Protein AF-A0A291B808-F1 (afdb_monomer_lite)

Foldseek 3Di:
DDDDDDPPQDPVNVVVVVVVVVPPDDDDDDDDDDDDDDDPDDDDPPPPVCPVDDPDPPPDDPVVVVLLVVDDPVLSVQLVVLVVCCCVVPHQPQCCVVQNNHHDNLSSVLSSPDDPQLSVQLVLQCVVCVVVVHDPPDDPVVSVVSSQFGHLVNLVVLCCCVPPVVHHDDPLSVCCVPPVVVVLVPADPVCNSPSSSVSSRVSSCCCVVVVVVVVVVVVVVVVVVVVVPPPQDPVSVVCVVCVVVVHQDDDPVSVVVVVVVVVVVVVVVPD

Organism: NCBI:txid1927128

Radius of gyration: 29.15 Å; chains: 1; bounding box: 91×44×76 Å

pLDDT: mean 76.52, std 22.09, range [26.14, 97.06]

Sequence (271 aa):
MNNLTDLSETFEAYCLRTQKMANSVVPSVNGAGSSMVNNVSTGIQSRFNSFNTYNNESIFSQRTQRLLENFTGFEQKKILKFWYDIITFFGRGRVRYDFGDEPDRHLMSFAASLNEHSYARLINNLEERLKKGQEWPPSIAVFGALTRTPTDREILDARTNILTLGQPISRVEKYIAKRKSAKLRTLSEKFITQEFKILYVEAFEEVIINNRDKVLDKHEETIQTATAVAPKTKIDMKIDEMITNGLKPKGKIGEHLESINQLRKSGIHST

Secondary structure (DSSP, 8-state):
------S---HHHHHHHHHHHTT------------------S-STTSSTTTT---S--SS-HHHHHHHTTS-HHHHHHHHHHHHHHHHHH-HHHHHHHH-SS--HHHHHHHHH--HHHHHHHHHHHHHHHHTT--SSPPHHHHHHHHTS--HHHHHHHHIIIIIS----SHHHHHHHHHSHHHHHT--GGGHHHHHHHHHHHHHIIIIIS-HHHHHHHHHHHHHHHHHTPPPPHHHHHHHHHHHTT-PPPSHHHHHHHHHHHHHHHTTS--

Structure (mmCIF, N/CA/C/O backbone):
data_AF-A0A291B808-F1
#
_entry.id   AF-A0A291B808-F1
#
loop_
_atom_site.group_PDB
_atom_site.id
_atom_site.type_symbol
_atom_site.label_atom_id
_atom_site.label_alt_id
_atom_site.label_comp_id
_atom_site.label_asym_id
_atom_site.label_entity_id
_atom_site.label_seq_id
_atom_site.pdbx_PDB_ins_code
_atom_site.Cartn_x
_atom_site.Cartn_y
_atom_site.Cartn_z
_atom_site.occupancy
_atom_site.B_iso_or_equiv
_atom_site.auth_seq_id
_atom_site.auth_comp_id
_atom_site.auth_asym_id
_atom_site.auth_atom_id
_atom_site.pdbx_PDB_model_num
ATOM 1 N N . MET A 1 1 ? 21.186 9.586 23.836 1.00 35.19 1 MET A N 1
ATOM 2 C CA . MET A 1 1 ? 20.102 10.544 23.541 1.00 35.19 1 MET A CA 1
ATOM 3 C C . MET A 1 1 ? 20.402 11.169 22.194 1.00 35.19 1 MET A C 1
ATOM 5 O O . MET A 1 1 ? 21.440 11.797 22.091 1.00 35.19 1 MET A O 1
ATOM 9 N N . ASN A 1 2 ? 19.568 10.935 21.179 1.00 28.73 2 ASN A N 1
ATOM 10 C CA . ASN A 1 2 ? 19.509 11.734 19.953 1.00 28.73 2 ASN A CA 1
ATOM 11 C C . ASN A 1 2 ? 18.051 11.738 19.477 1.00 28.73 2 ASN A C 1
ATOM 13 O O . ASN A 1 2 ? 17.368 10.719 19.553 1.00 28.73 2 ASN A O 1
ATOM 17 N N . ASN A 1 3 ? 17.593 12.934 19.121 1.00 29.84 3 ASN A N 1
ATOM 18 C CA . ASN A 1 3 ? 16.211 13.394 19.173 1.00 29.84 3 ASN A CA 1
ATOM 19 C C . ASN A 1 3 ? 15.247 12.686 18.210 1.00 29.84 3 ASN A C 1
ATOM 21 O O . ASN A 1 3 ? 15.467 12.657 17.001 1.00 29.84 3 ASN A O 1
ATOM 25 N N . LEU A 1 4 ? 14.119 12.232 18.767 1.00 36.38 4 LEU A N 1
ATOM 26 C CA . LEU A 1 4 ? 12.843 12.148 18.060 1.00 36.38 4 LEU A CA 1
ATOM 27 C C . LEU A 1 4 ? 12.293 13.567 17.881 1.00 36.38 4 LEU A C 1
ATOM 29 O O . LEU A 1 4 ? 11.603 14.074 18.757 1.00 36.38 4 LEU A O 1
ATOM 33 N N . THR A 1 5 ? 12.569 14.188 16.744 1.00 43.06 5 THR A N 1
ATOM 34 C CA . THR A 1 5 ? 11.777 15.309 16.223 1.00 43.06 5 THR A CA 1
ATOM 35 C C . THR A 1 5 ? 11.980 15.348 14.717 1.00 43.06 5 THR A C 1
ATOM 37 O O . THR A 1 5 ? 13.078 15.672 14.274 1.00 43.06 5 THR A O 1
ATOM 40 N N . ASP A 1 6 ? 10.965 14.940 13.952 1.00 38.03 6 ASP A N 1
ATOM 41 C CA . ASP A 1 6 ? 10.270 15.795 12.973 1.00 38.03 6 ASP A CA 1
ATOM 42 C C . ASP A 1 6 ? 9.456 14.920 11.993 1.00 38.03 6 ASP A C 1
ATOM 44 O O . ASP A 1 6 ? 9.986 14.328 11.056 1.00 38.03 6 ASP A O 1
ATOM 48 N N . LEU A 1 7 ? 8.149 14.795 12.242 1.00 39.41 7 LEU A N 1
ATOM 49 C CA . LEU A 1 7 ? 7.191 14.072 11.389 1.00 39.41 7 LEU A CA 1
ATOM 50 C C . LEU A 1 7 ? 6.540 14.997 10.336 1.00 39.41 7 LEU A C 1
ATOM 52 O O . LEU A 1 7 ? 5.466 14.685 9.828 1.00 39.41 7 LEU A O 1
ATOM 56 N N . SER A 1 8 ? 7.172 16.131 10.003 1.00 43.38 8 SER A N 1
ATOM 57 C CA . SER A 1 8 ? 6.637 17.133 9.063 1.00 43.38 8 SER A CA 1
ATOM 58 C C . SER A 1 8 ? 7.505 17.405 7.827 1.00 43.38 8 SER A C 1
ATOM 60 O O . SER A 1 8 ? 7.214 18.314 7.051 1.00 43.38 8 SER A O 1
ATOM 62 N N . GLU A 1 9 ? 8.559 16.620 7.601 1.00 46.91 9 GLU A N 1
ATOM 63 C CA . GLU A 1 9 ? 9.496 16.886 6.511 1.00 46.91 9 GLU A CA 1
ATOM 64 C C . GLU A 1 9 ? 8.840 16.702 5.128 1.00 46.91 9 GLU A C 1
ATOM 66 O O . GLU A 1 9 ? 8.331 15.631 4.788 1.00 46.91 9 GLU A O 1
ATOM 71 N N . THR A 1 10 ? 8.851 17.759 4.313 1.00 66.00 10 THR A N 1
ATOM 72 C CA . THR A 1 10 ? 8.370 17.717 2.928 1.00 66.00 10 THR A CA 1
ATOM 73 C C . THR A 1 10 ? 9.282 16.847 2.061 1.00 66.00 10 THR A C 1
ATOM 75 O O . THR A 1 10 ? 10.475 16.698 2.326 1.00 66.00 10 THR A O 1
ATOM 78 N N . PHE A 1 11 ? 8.730 16.284 0.983 1.00 42.44 11 PHE A N 1
ATOM 79 C CA . PHE A 1 11 ? 9.451 15.418 0.039 1.00 42.44 11 PHE A CA 1
ATOM 80 C C . PHE A 1 11 ? 10.781 16.026 -0.455 1.00 42.44 11 PHE A C 1
ATOM 82 O O . PHE A 1 11 ? 11.792 15.335 -0.571 1.00 42.44 11 PHE A O 1
ATOM 89 N N . GLU A 1 12 ? 10.812 17.341 -0.667 1.00 47.44 12 GLU A N 1
ATOM 90 C CA . GLU A 1 12 ? 12.023 18.090 -1.022 1.00 47.44 12 GLU A CA 1
ATOM 91 C C . GLU A 1 12 ? 13.076 18.106 0.094 1.00 47.44 12 GLU A C 1
ATOM 93 O O . GLU A 1 12 ? 14.268 17.934 -0.168 1.00 47.44 12 GLU A O 1
ATOM 98 N N . ALA A 1 13 ? 12.654 18.258 1.349 1.00 51.97 13 ALA A N 1
ATOM 99 C CA . ALA A 1 13 ? 13.554 18.267 2.494 1.00 51.97 13 ALA A CA 1
ATOM 100 C C . ALA A 1 13 ? 14.142 16.869 2.771 1.00 51.97 13 ALA A C 1
ATOM 102 O O . ALA A 1 13 ? 15.344 16.757 3.023 1.00 51.97 13 ALA A O 1
ATOM 103 N N . TYR A 1 14 ? 13.363 15.800 2.562 1.00 49.16 14 TYR A N 1
ATOM 104 C CA . TYR A 1 14 ? 13.861 14.419 2.610 1.00 49.16 14 TYR A CA 1
ATOM 105 C C . TYR A 1 14 ? 14.967 14.166 1.564 1.00 49.16 14 TYR A C 1
ATOM 107 O O . TYR A 1 14 ? 16.011 13.574 1.873 1.00 49.16 14 TYR A O 1
ATOM 115 N N . CYS A 1 15 ? 14.785 14.675 0.339 1.00 43.47 15 CYS A N 1
ATOM 116 C CA . CYS A 1 15 ? 15.790 14.622 -0.727 1.00 43.47 15 CYS A CA 1
ATOM 117 C C . CYS A 1 15 ? 17.067 15.407 -0.366 1.00 43.47 15 CYS A C 1
ATOM 119 O O . CYS A 1 15 ? 18.179 14.930 -0.586 1.00 43.47 15 CYS A O 1
ATOM 121 N N . LEU A 1 16 ? 16.936 16.579 0.260 1.00 48.97 16 LEU A N 1
ATOM 122 C CA . LEU A 1 16 ? 18.082 17.394 0.681 1.00 48.97 16 LEU A CA 1
ATOM 123 C C . LEU A 1 16 ? 18.838 16.795 1.877 1.00 48.97 16 LEU A C 1
ATOM 125 O O . LEU A 1 16 ? 20.067 16.888 1.957 1.00 48.97 16 LEU A O 1
ATOM 129 N N . ARG A 1 17 ? 18.139 16.159 2.823 1.00 63.53 17 ARG A N 1
ATOM 130 C CA . ARG A 1 17 ? 18.777 15.527 3.986 1.00 63.53 17 ARG A CA 1
ATOM 131 C C . ARG A 1 17 ? 19.586 14.297 3.587 1.00 63.53 17 ARG A C 1
ATOM 133 O O . ARG A 1 17 ? 20.722 14.140 4.037 1.00 63.53 17 ARG A O 1
ATOM 140 N N . THR A 1 18 ? 19.025 13.453 2.723 1.00 48.81 18 THR A N 1
ATOM 141 C CA . THR A 1 18 ? 19.731 12.284 2.171 1.00 48.81 18 THR A CA 1
ATOM 142 C C . THR A 1 18 ? 20.960 12.704 1.353 1.00 48.81 18 THR A C 1
ATOM 144 O O . THR A 1 18 ? 22.000 12.053 1.436 1.00 48.81 18 THR A O 1
ATOM 147 N N . GLN A 1 19 ? 20.903 13.859 0.682 1.00 44.97 19 GLN A N 1
ATOM 148 C CA . GLN A 1 19 ? 22.042 14.480 -0.001 1.00 44.97 19 GLN A CA 1
ATO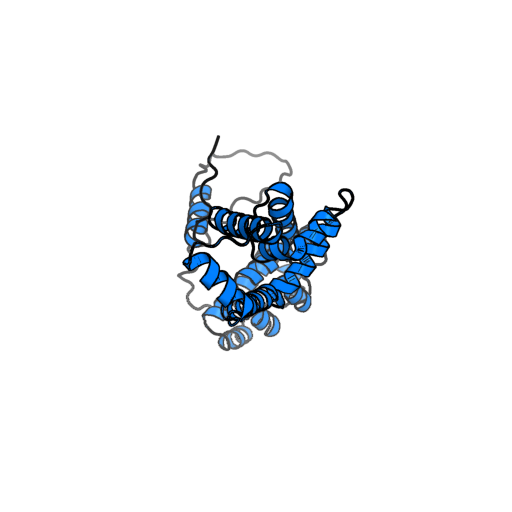M 149 C C . GLN A 1 19 ? 23.145 14.971 0.961 1.00 44.97 19 GLN A C 1
ATOM 151 O O . GLN A 1 19 ? 24.327 14.785 0.677 1.00 44.97 19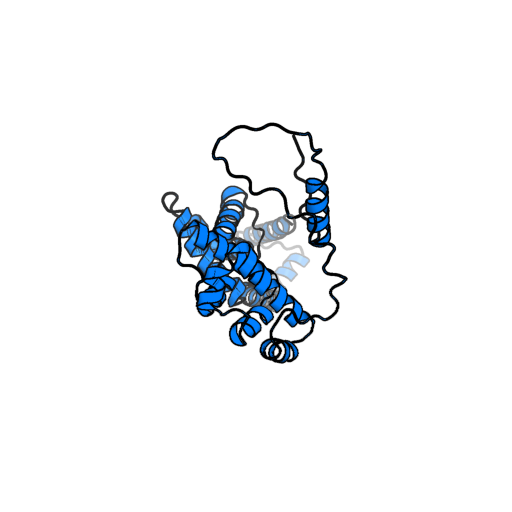 GLN A O 1
ATOM 156 N N . LYS A 1 20 ? 22.794 15.565 2.114 1.00 46.84 20 LYS A N 1
ATOM 157 C CA . LYS A 1 20 ? 23.774 16.059 3.106 1.00 46.84 20 LYS A CA 1
ATOM 158 C C . LYS A 1 20 ? 24.495 14.939 3.858 1.00 46.84 20 LYS A C 1
ATOM 160 O O . LYS A 1 20 ? 25.696 15.052 4.083 1.00 46.84 20 LYS A O 1
ATOM 165 N N . MET A 1 21 ? 23.797 13.857 4.215 1.00 43.94 21 MET A N 1
ATOM 166 C CA . MET A 1 21 ? 24.418 12.714 4.906 1.00 43.94 21 MET A CA 1
ATOM 167 C C . MET A 1 21 ? 25.405 11.944 4.024 1.00 43.94 21 MET A C 1
ATOM 169 O O . MET A 1 21 ? 26.349 11.345 4.529 1.00 43.94 21 MET A O 1
ATOM 173 N N . ALA A 1 22 ? 25.230 11.999 2.706 1.00 43.47 22 ALA A N 1
ATOM 174 C CA . ALA A 1 22 ? 26.129 11.352 1.763 1.00 43.47 22 ALA A CA 1
ATOM 175 C C . ALA A 1 22 ? 27.442 12.140 1.526 1.00 43.47 22 ALA A C 1
ATOM 177 O O . ALA A 1 22 ? 28.385 11.594 0.965 1.00 43.47 22 ALA A O 1
ATOM 178 N N . ASN A 1 23 ? 27.543 13.401 1.970 1.00 41.97 23 ASN A N 1
ATOM 179 C CA . ASN A 1 23 ? 28.710 14.267 1.733 1.00 41.97 23 ASN A CA 1
ATOM 180 C C . ASN A 1 23 ? 29.729 14.313 2.891 1.00 41.97 23 ASN A C 1
ATOM 182 O O . ASN A 1 23 ? 30.732 15.013 2.774 1.00 41.97 23 ASN A O 1
ATOM 186 N N . SER A 1 24 ? 29.509 13.609 4.008 1.00 40.22 24 SER A N 1
ATOM 187 C CA . SER A 1 24 ? 30.354 13.734 5.210 1.00 40.22 24 SER A CA 1
ATOM 188 C C . SER A 1 24 ? 31.430 12.651 5.381 1.00 40.22 24 SER A C 1
ATOM 190 O O . SER A 1 24 ? 31.905 12.455 6.497 1.00 40.22 24 SER A O 1
ATOM 192 N N . VAL A 1 25 ? 31.835 11.936 4.324 1.00 40.84 25 VAL A N 1
ATOM 193 C CA . VAL A 1 25 ? 32.865 10.881 4.424 1.00 40.84 25 VAL A CA 1
ATOM 194 C C . VAL A 1 25 ? 34.074 11.216 3.543 1.00 40.84 25 VAL A C 1
ATOM 196 O O . VAL A 1 25 ? 33.982 11.268 2.321 1.00 40.84 25 VAL A O 1
ATOM 199 N N . VAL A 1 26 ? 35.207 11.478 4.199 1.00 39.91 26 VAL A N 1
ATOM 200 C CA . VAL A 1 26 ? 36.512 11.862 3.624 1.00 39.91 26 VAL A CA 1
ATOM 201 C C . VAL A 1 26 ? 37.265 10.617 3.108 1.00 39.91 26 VAL A C 1
ATOM 203 O O . VAL A 1 26 ? 37.210 9.591 3.787 1.00 39.91 26 VAL A O 1
ATOM 206 N N . PRO A 1 27 ? 38.002 10.658 1.974 1.00 37.56 27 PRO A N 1
ATOM 207 C CA . PRO A 1 27 ? 38.735 9.494 1.469 1.00 37.56 27 PRO A CA 1
ATOM 208 C C . PRO A 1 27 ? 40.222 9.474 1.888 1.00 37.56 27 PRO A C 1
ATOM 210 O O . PRO A 1 27 ? 40.881 10.511 1.917 1.00 37.56 27 PRO A O 1
ATOM 213 N N . SER A 1 28 ? 40.766 8.274 2.144 1.00 29.59 28 SER A N 1
ATOM 214 C CA . SER A 1 28 ? 42.209 7.988 2.27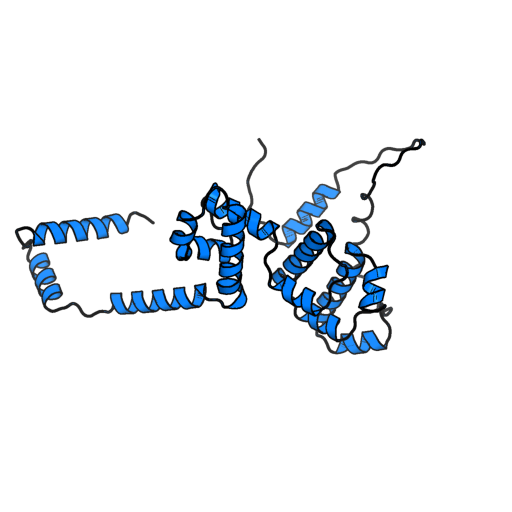4 1.00 29.59 28 SER A CA 1
ATOM 215 C C . SER A 1 28 ? 42.590 6.705 1.510 1.00 29.59 28 SER A C 1
ATOM 217 O O . SER A 1 28 ? 41.733 5.889 1.179 1.00 29.59 28 SER A O 1
ATOM 219 N N . VAL A 1 29 ? 43.877 6.581 1.183 1.00 34.78 29 VAL A N 1
ATOM 220 C CA . VAL A 1 29 ? 44.471 5.964 -0.018 1.00 34.78 29 VAL A CA 1
ATOM 221 C C . VAL A 1 29 ? 45.194 4.621 0.256 1.00 34.78 29 VAL A C 1
ATOM 223 O O . VAL A 1 29 ? 45.908 4.506 1.244 1.00 34.78 29 VAL A O 1
ATOM 226 N N . ASN A 1 30 ? 45.074 3.690 -0.711 1.00 33.91 30 ASN A N 1
ATOM 227 C CA . ASN A 1 30 ? 45.925 2.541 -1.129 1.00 33.91 30 ASN A CA 1
ATOM 228 C C . ASN A 1 30 ? 46.258 1.337 -0.210 1.00 33.91 30 ASN A C 1
ATOM 230 O O . ASN A 1 30 ? 46.762 1.484 0.895 1.00 33.91 30 ASN A O 1
ATOM 234 N N . GLY A 1 31 ? 46.186 0.128 -0.804 1.00 27.33 31 GLY A N 1
ATOM 235 C CA . GLY A 1 31 ? 46.963 -1.060 -0.397 1.00 27.33 31 GLY A CA 1
ATOM 236 C C . GLY A 1 31 ? 46.352 -2.412 -0.808 1.00 27.33 31 GLY A C 1
ATOM 237 O O . GLY A 1 31 ? 45.215 -2.698 -0.465 1.00 27.33 31 GLY A O 1
ATOM 238 N N . ALA A 1 32 ? 47.103 -3.238 -1.546 1.00 37.25 32 ALA A N 1
ATOM 239 C CA . ALA A 1 32 ? 46.692 -4.522 -2.131 1.00 37.25 32 ALA A CA 1
ATOM 240 C C . ALA A 1 32 ? 46.549 -5.688 -1.122 1.00 37.25 32 ALA A C 1
ATOM 242 O O . ALA A 1 32 ? 47.313 -5.774 -0.165 1.00 37.25 32 ALA A O 1
ATOM 243 N N . GLY A 1 33 ? 45.644 -6.639 -1.402 1.00 26.81 33 GLY A N 1
ATOM 244 C CA . GLY A 1 33 ? 45.558 -7.940 -0.719 1.00 26.81 33 GLY A CA 1
ATOM 245 C C . GLY A 1 33 ? 44.197 -8.633 -0.883 1.00 26.81 33 GLY A C 1
ATOM 246 O O . GLY A 1 33 ? 43.156 -8.019 -0.684 1.00 26.81 33 GLY A O 1
ATOM 247 N N . SER A 1 34 ? 44.205 -9.910 -1.269 1.00 37.72 34 SER A N 1
ATOM 248 C CA . SER A 1 34 ? 43.030 -10.760 -1.513 1.00 37.72 34 SER A CA 1
ATOM 249 C C . SER A 1 34 ? 42.057 -10.862 -0.330 1.00 37.72 34 SER A C 1
ATOM 251 O O . SER A 1 34 ? 42.478 -11.147 0.786 1.00 37.72 34 SER A O 1
ATOM 253 N N . SER A 1 35 ? 40.748 -10.753 -0.589 1.00 26.62 35 SER A N 1
ATOM 254 C CA . SER A 1 35 ? 39.666 -11.535 0.051 1.00 26.62 35 SER A CA 1
ATOM 255 C C . SER A 1 35 ? 38.289 -11.091 -0.467 1.00 26.62 35 SER A C 1
ATOM 257 O O . SER A 1 35 ? 38.052 -9.919 -0.744 1.00 26.62 35 SER A O 1
ATOM 259 N N . MET A 1 36 ? 37.380 -12.055 -0.635 1.00 42.25 36 MET A N 1
ATOM 260 C CA . MET A 1 36 ? 35.974 -11.824 -0.970 1.00 42.25 36 MET A CA 1
ATOM 261 C C . MET A 1 36 ? 35.276 -11.018 0.130 1.00 42.25 36 MET A C 1
ATOM 263 O O . MET A 1 36 ? 35.056 -11.562 1.206 1.00 42.25 36 MET A O 1
ATOM 267 N N . VAL A 1 37 ? 34.864 -9.777 -0.155 1.00 28.59 37 VAL A N 1
ATOM 268 C CA . VAL A 1 37 ? 33.845 -9.045 0.617 1.00 28.59 37 VAL A CA 1
ATOM 269 C C . VAL A 1 37 ? 33.090 -8.080 -0.307 1.00 28.59 37 VAL A C 1
ATOM 271 O O . VAL A 1 37 ? 33.686 -7.364 -1.109 1.00 28.59 37 VAL A O 1
ATOM 274 N N . ASN A 1 38 ? 31.760 -8.094 -0.180 1.00 41.84 38 ASN A N 1
ATOM 275 C CA . ASN A 1 38 ? 30.794 -7.175 -0.781 1.00 41.84 38 ASN A CA 1
ATOM 276 C C . ASN A 1 38 ? 31.242 -5.706 -0.724 1.00 41.84 38 ASN A C 1
ATOM 278 O O . ASN A 1 38 ? 31.492 -5.186 0.358 1.00 41.84 38 ASN A O 1
ATOM 282 N N . ASN A 1 39 ? 31.211 -5.017 -1.867 1.00 26.14 39 ASN A N 1
ATOM 283 C CA . ASN A 1 39 ? 31.317 -3.560 -1.931 1.00 26.14 39 ASN A CA 1
ATOM 284 C C . ASN A 1 39 ? 30.332 -3.001 -2.971 1.00 26.14 39 ASN A C 1
ATOM 286 O O . ASN A 1 39 ? 30.670 -2.752 -4.124 1.00 26.14 39 ASN A O 1
ATOM 290 N N . VAL A 1 40 ? 29.081 -2.808 -2.546 1.00 36.69 40 VAL A N 1
ATOM 291 C CA . VAL A 1 40 ? 28.106 -1.939 -3.222 1.00 36.69 40 VAL A CA 1
ATOM 292 C C . VAL A 1 40 ? 28.104 -0.627 -2.455 1.00 36.69 40 VAL A C 1
ATOM 294 O O . VAL A 1 40 ? 27.318 -0.459 -1.532 1.00 36.69 40 VAL A O 1
ATOM 297 N N . SER A 1 41 ? 29.039 0.270 -2.762 1.00 41.50 41 SER A N 1
ATOM 298 C CA . SER A 1 41 ? 29.044 1.658 -2.274 1.00 41.50 41 SER A CA 1
ATOM 299 C C . SER A 1 41 ? 30.123 2.446 -3.002 1.00 41.50 41 SER A C 1
ATOM 301 O O . SER A 1 41 ? 31.241 2.560 -2.520 1.00 41.50 41 SER A O 1
ATOM 303 N N . THR A 1 42 ? 29.808 2.932 -4.202 1.00 34.91 42 THR A N 1
ATOM 304 C CA . THR A 1 42 ? 30.438 4.092 -4.869 1.00 34.91 42 THR A CA 1
ATOM 305 C C . THR A 1 42 ? 29.785 4.237 -6.244 1.00 34.91 42 THR A C 1
ATOM 307 O O . THR A 1 42 ? 30.074 3.488 -7.169 1.00 34.91 42 THR A O 1
ATOM 310 N N . GLY A 1 43 ? 28.839 5.166 -6.390 1.00 35.09 43 GLY A N 1
ATOM 311 C CA . GLY A 1 43 ? 28.229 5.423 -7.704 1.00 35.09 43 GLY A CA 1
ATOM 312 C C . GLY A 1 43 ? 26.962 6.273 -7.717 1.00 35.09 43 GLY A C 1
ATOM 313 O O . GLY A 1 43 ? 26.514 6.662 -8.790 1.00 35.09 43 GLY A O 1
ATOM 314 N N . ILE A 1 44 ? 26.383 6.588 -6.555 1.00 39.69 44 ILE A N 1
ATOM 315 C CA . ILE A 1 44 ? 25.071 7.254 -6.498 1.00 39.69 44 ILE A CA 1
ATOM 316 C C . ILE A 1 44 ? 25.182 8.788 -6.620 1.00 39.69 44 ILE A C 1
ATOM 318 O O . ILE A 1 44 ? 24.246 9.435 -7.078 1.00 39.69 44 ILE A O 1
ATOM 322 N N . GLN A 1 45 ? 26.332 9.398 -6.313 1.00 37.03 45 GLN A N 1
ATOM 323 C CA . GLN A 1 45 ? 26.423 10.863 -6.212 1.00 37.03 45 GLN A CA 1
ATOM 324 C C . GLN A 1 45 ? 26.771 11.625 -7.501 1.00 37.03 45 GLN A C 1
ATOM 326 O O . GLN A 1 45 ? 26.553 12.831 -7.538 1.00 37.03 45 GLN A O 1
ATOM 331 N N . SER A 1 46 ? 27.237 10.985 -8.581 1.00 34.19 46 SER A N 1
ATOM 332 C CA . SER A 1 46 ? 27.587 11.725 -9.812 1.00 34.19 46 SER A CA 1
ATOM 333 C C . SER A 1 46 ? 26.476 11.810 -10.866 1.00 34.19 46 SER A C 1
ATOM 335 O O . SER A 1 46 ? 26.668 12.474 -11.879 1.00 34.19 46 SER A O 1
ATOM 337 N N . ARG A 1 47 ? 25.313 11.168 -10.669 1.00 42.41 47 ARG A N 1
ATOM 338 C CA . ARG A 1 47 ? 24.335 10.963 -11.763 1.00 42.41 47 ARG A CA 1
ATOM 339 C C . ARG A 1 47 ? 23.010 11.715 -11.642 1.00 42.41 47 ARG A C 1
ATOM 341 O O . ARG A 1 47 ? 22.205 11.651 -12.564 1.00 42.41 47 ARG A O 1
ATOM 348 N N . PHE A 1 48 ? 22.793 12.470 -10.566 1.00 37.06 48 PHE A N 1
ATOM 349 C CA . PHE A 1 48 ? 21.567 13.267 -10.404 1.00 37.06 48 PHE A CA 1
ATOM 350 C C . PHE A 1 48 ? 21.655 14.680 -11.002 1.00 37.06 48 PHE A C 1
ATOM 352 O O . PHE A 1 48 ? 20.621 15.250 -11.337 1.00 37.06 48 PHE A O 1
ATOM 359 N N . ASN A 1 49 ? 22.860 15.212 -11.248 1.00 33.25 49 ASN A N 1
ATOM 360 C CA . ASN A 1 49 ? 23.030 16.522 -11.897 1.00 33.25 49 ASN A CA 1
ATOM 361 C C . ASN A 1 49 ? 22.938 16.491 -13.435 1.00 33.25 49 ASN A C 1
ATOM 363 O O . ASN A 1 49 ? 22.953 17.553 -14.050 1.00 33.25 49 ASN A O 1
ATOM 367 N N . SER A 1 50 ? 22.801 15.322 -14.073 1.00 33.72 50 SER A N 1
ATOM 368 C CA . SER A 1 50 ? 22.677 15.250 -15.540 1.00 33.72 50 SER A CA 1
ATOM 369 C C . SER A 1 50 ? 21.244 15.341 -16.069 1.00 33.72 50 SER A C 1
ATOM 371 O O . SER A 1 50 ? 21.069 15.521 -17.266 1.00 33.72 50 SER A O 1
ATOM 373 N N . PHE A 1 51 ? 20.201 15.292 -15.234 1.00 41.28 51 PHE A N 1
ATOM 374 C CA . PHE A 1 51 ? 18.817 15.274 -15.740 1.00 41.28 51 PHE A CA 1
ATOM 375 C C . PHE A 1 51 ? 18.298 16.609 -16.304 1.00 41.28 51 PHE A C 1
ATOM 377 O O . PHE A 1 51 ? 17.257 16.609 -16.954 1.00 41.28 51 PHE A O 1
ATOM 384 N N . ASN A 1 52 ? 19.017 17.723 -16.117 1.00 36.47 52 ASN A N 1
ATOM 385 C CA . ASN A 1 52 ? 18.640 19.026 -16.686 1.00 36.47 52 ASN A CA 1
ATOM 386 C C . ASN A 1 52 ? 19.305 19.343 -18.036 1.00 36.47 52 ASN A C 1
ATOM 388 O O . ASN A 1 52 ? 19.002 20.378 -18.624 1.00 36.47 52 ASN A O 1
ATOM 392 N N . THR A 1 53 ? 20.153 18.452 -18.564 1.00 35.06 53 THR A N 1
ATOM 393 C CA . THR A 1 53 ? 20.853 18.692 -19.835 1.00 35.06 53 THR A CA 1
ATOM 394 C C . THR A 1 53 ? 20.961 17.414 -20.667 1.00 35.06 53 THR A C 1
ATOM 396 O O . THR A 1 53 ? 22.053 16.950 -20.977 1.00 35.06 53 THR A O 1
ATOM 399 N N . TYR A 1 54 ? 19.825 16.832 -21.054 1.00 40.81 54 TYR A N 1
ATOM 400 C CA . TYR A 1 54 ? 19.791 15.815 -22.109 1.00 40.81 54 TYR A CA 1
ATOM 401 C C . TYR A 1 54 ? 19.139 16.401 -23.359 1.00 40.81 54 TYR A C 1
ATOM 403 O O . TYR A 1 54 ? 17.921 16.389 -23.528 1.00 40.81 54 TYR A O 1
ATOM 411 N N . ASN A 1 55 ? 19.987 16.942 -24.234 1.00 32.78 55 ASN A N 1
ATOM 412 C CA . ASN A 1 55 ? 19.647 17.194 -25.626 1.00 32.78 55 ASN A CA 1
ATOM 413 C C . ASN A 1 55 ? 19.303 15.855 -26.302 1.00 32.78 55 ASN A C 1
ATOM 415 O O . ASN A 1 55 ? 20.173 15.004 -26.425 1.00 32.78 55 ASN A O 1
ATOM 419 N N . ASN A 1 56 ? 18.033 15.686 -26.676 1.00 37.66 56 ASN A N 1
ATOM 420 C CA . ASN A 1 56 ? 17.469 15.085 -27.899 1.00 37.66 56 ASN A CA 1
ATOM 421 C C . ASN A 1 56 ? 18.234 14.016 -28.728 1.00 37.66 56 ASN A C 1
ATOM 423 O O . ASN A 1 56 ? 17.970 13.884 -29.921 1.00 37.66 56 ASN A O 1
ATOM 427 N N . GLU A 1 57 ? 19.100 13.189 -28.152 1.00 41.06 57 GLU A N 1
ATOM 428 C CA . GLU A 1 57 ? 19.406 11.876 -28.733 1.00 41.06 57 GLU A CA 1
ATOM 429 C C . GLU A 1 57 ? 18.399 10.863 -28.184 1.00 41.06 57 GLU A C 1
ATOM 431 O O . GLU A 1 57 ? 18.282 10.662 -26.974 1.00 41.06 57 GLU A O 1
ATOM 436 N N . SER A 1 58 ? 17.590 10.291 -29.077 1.00 55.09 58 SER A N 1
ATOM 437 C CA . SER A 1 58 ? 16.481 9.410 -28.710 1.00 55.09 58 SER A CA 1
ATOM 438 C C . SER A 1 58 ? 17.020 8.171 -27.986 1.00 55.09 58 SER A C 1
ATOM 440 O O . SER A 1 58 ? 17.663 7.311 -28.581 1.00 55.09 58 SER A O 1
ATOM 442 N N . ILE A 1 59 ? 16.761 8.100 -26.675 1.00 70.00 59 ILE A N 1
ATOM 443 C CA . ILE A 1 59 ? 17.123 6.983 -25.780 1.00 70.00 59 ILE A CA 1
ATOM 444 C C . ILE A 1 59 ? 16.465 5.665 -26.235 1.00 70.00 59 ILE A C 1
ATOM 446 O O . ILE A 1 59 ? 16.894 4.581 -25.839 1.00 70.00 59 ILE A O 1
ATOM 450 N N . PHE A 1 60 ? 15.433 5.758 -27.073 1.00 83.62 60 PHE A N 1
ATOM 451 C CA . PHE A 1 60 ? 14.680 4.635 -27.602 1.00 83.62 60 PHE A CA 1
ATOM 452 C C . PHE A 1 60 ? 14.670 4.621 -29.132 1.00 83.62 60 PHE A C 1
ATOM 454 O O . PHE A 1 60 ? 14.983 5.601 -29.800 1.00 83.62 60 PHE A O 1
ATOM 461 N N . SER A 1 61 ? 14.246 3.506 -29.712 1.00 89.56 61 SER A N 1
ATOM 462 C CA . SER A 1 61 ? 13.964 3.406 -31.135 1.00 89.56 61 SER A CA 1
ATOM 463 C C . SER A 1 61 ? 12.872 4.395 -31.560 1.00 89.56 61 SER A C 1
ATOM 465 O O . SER A 1 61 ? 11.982 4.760 -30.787 1.00 89.56 61 SER A O 1
ATOM 467 N N . GLN A 1 62 ? 12.865 4.764 -32.846 1.00 89.38 62 GLN A N 1
ATOM 468 C CA . GLN A 1 62 ? 11.827 5.636 -33.417 1.00 89.38 62 GLN A CA 1
ATOM 469 C C . GLN A 1 62 ? 10.405 5.105 -33.177 1.00 89.38 62 GLN A C 1
ATOM 471 O O . GLN A 1 62 ? 9.464 5.882 -33.027 1.00 89.38 62 GLN A O 1
ATOM 476 N N . ARG A 1 63 ? 10.233 3.777 -33.130 1.00 89.06 63 ARG A N 1
ATOM 477 C CA . ARG A 1 63 ? 8.942 3.145 -32.838 1.00 89.06 63 ARG A CA 1
ATOM 478 C C . ARG A 1 63 ? 8.471 3.491 -31.428 1.00 89.06 63 ARG A C 1
ATOM 480 O O . ARG A 1 63 ? 7.330 3.906 -31.251 1.00 89.06 63 ARG A O 1
ATOM 487 N N . THR A 1 64 ? 9.343 3.322 -30.445 1.00 90.19 64 THR A N 1
ATOM 488 C CA . THR A 1 64 ? 9.053 3.588 -29.033 1.00 90.19 64 THR A CA 1
ATOM 489 C C . THR A 1 64 ? 8.901 5.083 -28.775 1.00 90.19 64 THR A C 1
ATOM 491 O O . THR A 1 64 ? 8.004 5.475 -28.036 1.00 90.19 64 THR A O 1
ATOM 494 N N . GLN A 1 65 ? 9.675 5.930 -29.460 1.00 90.12 65 GLN A N 1
ATOM 495 C CA . GLN A 1 65 ? 9.510 7.384 -29.415 1.00 90.12 65 GLN A CA 1
ATOM 496 C C . GLN A 1 65 ? 8.098 7.809 -29.857 1.00 90.12 65 GLN A C 1
ATOM 498 O O . GLN A 1 65 ? 7.418 8.522 -29.123 1.00 90.12 65 GLN A O 1
ATOM 503 N N . ARG A 1 66 ? 7.603 7.278 -30.987 1.00 90.94 66 ARG A N 1
ATOM 504 C CA . ARG A 1 66 ? 6.224 7.522 -31.458 1.00 90.94 66 ARG A CA 1
ATOM 505 C C . ARG A 1 66 ? 5.159 7.016 -30.488 1.00 90.94 66 ARG A C 1
ATOM 507 O O . ARG A 1 66 ? 4.073 7.580 -30.416 1.00 90.94 66 ARG A O 1
ATOM 514 N N . LEU A 1 67 ? 5.431 5.932 -29.758 1.00 91.75 67 LEU A N 1
ATOM 515 C CA . LEU A 1 67 ? 4.521 5.470 -28.708 1.00 91.75 67 LEU A CA 1
ATOM 516 C C . LEU A 1 67 ? 4.491 6.460 -27.539 1.00 91.75 67 LEU A C 1
ATOM 518 O O . LEU A 1 67 ? 3.400 6.798 -27.081 1.00 91.75 67 LEU A O 1
ATOM 522 N N . LEU A 1 68 ? 5.660 6.952 -27.119 1.00 91.56 68 LEU A N 1
ATOM 523 C CA . LEU A 1 68 ? 5.832 7.928 -26.041 1.00 91.56 68 LEU A CA 1
ATOM 524 C C . LEU A 1 68 ? 5.126 9.260 -26.336 1.00 91.56 68 LEU A C 1
ATOM 526 O O . LEU A 1 68 ? 4.545 9.858 -25.434 1.00 91.56 68 LEU A O 1
ATOM 530 N N . GLU A 1 69 ? 5.134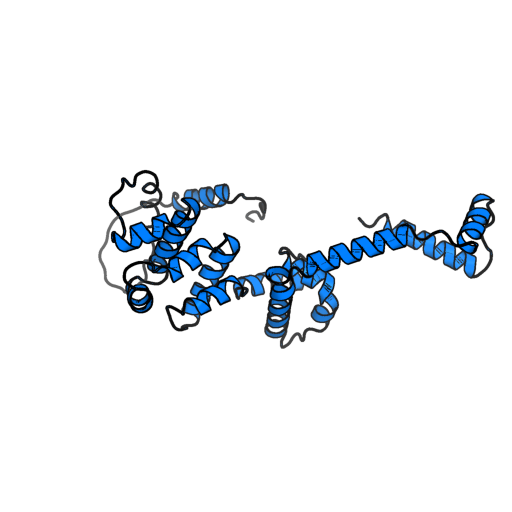 9.695 -27.597 1.00 91.12 69 GLU A N 1
ATOM 531 C CA . GLU A 1 69 ? 4.475 10.924 -28.063 1.00 91.12 69 GLU A CA 1
ATOM 532 C C . GLU A 1 69 ? 2.956 10.937 -27.817 1.00 91.12 69 GLU A C 1
ATOM 534 O O . GLU A 1 69 ? 2.370 12.010 -27.707 1.00 91.12 69 GLU A O 1
ATOM 539 N N . ASN A 1 70 ? 2.317 9.771 -27.652 1.00 93.44 70 ASN A N 1
ATOM 540 C CA . ASN A 1 70 ? 0.886 9.691 -27.325 1.00 93.44 70 ASN A CA 1
ATOM 541 C C . ASN A 1 70 ? 0.570 10.001 -25.852 1.00 93.44 70 ASN A C 1
ATOM 543 O O . ASN A 1 70 ? -0.600 10.054 -25.479 1.00 93.44 70 ASN A O 1
ATOM 547 N N . PHE A 1 71 ? 1.590 10.158 -25.009 1.00 93.94 71 PHE A N 1
ATOM 548 C CA . PHE A 1 71 ? 1.448 10.447 -23.586 1.00 93.94 71 PHE A CA 1
ATOM 549 C C . PHE A 1 71 ? 1.783 11.908 -23.296 1.00 93.94 71 PHE A C 1
ATOM 551 O O . PHE A 1 71 ? 2.602 12.526 -23.976 1.00 93.94 71 PHE A O 1
ATOM 558 N N . THR A 1 72 ? 1.195 12.462 -22.239 1.00 93.50 72 THR A N 1
ATOM 559 C CA . THR A 1 72 ? 1.531 13.813 -21.774 1.00 93.50 72 THR A CA 1
ATOM 560 C C . THR A 1 72 ? 2.970 13.876 -21.257 1.00 93.50 72 THR A C 1
ATOM 562 O O . THR A 1 72 ? 3.513 12.883 -20.772 1.00 93.50 72 THR A O 1
ATOM 565 N N . GLY A 1 73 ? 3.600 15.056 -21.264 1.00 90.12 73 GLY A N 1
ATOM 566 C CA . GLY A 1 73 ? 4.984 15.203 -20.785 1.00 90.12 73 GLY A CA 1
ATOM 567 C C . GLY A 1 73 ? 5.208 14.733 -19.336 1.00 90.12 73 GLY A C 1
ATOM 568 O O . GLY A 1 73 ? 6.303 14.300 -18.982 1.00 90.12 73 GLY A O 1
ATOM 569 N N . PHE A 1 74 ? 4.173 14.764 -18.490 1.00 90.06 74 PHE A N 1
ATOM 570 C CA . PHE A 1 74 ? 4.235 14.204 -17.137 1.00 90.06 74 PHE A CA 1
ATOM 571 C C . PHE A 1 74 ? 4.198 12.668 -17.134 1.00 90.06 74 PHE A C 1
ATOM 573 O O . PHE A 1 74 ? 4.985 12.031 -16.436 1.00 90.06 74 PHE A O 1
ATOM 580 N N . GLU A 1 75 ? 3.328 12.059 -17.936 1.00 92.69 75 GLU A N 1
ATOM 581 C CA . GLU A 1 75 ? 3.254 10.602 -18.087 1.00 92.69 75 GLU A CA 1
ATOM 582 C C . GLU A 1 75 ? 4.516 10.032 -18.734 1.00 92.69 75 GLU A C 1
ATOM 584 O O . GLU A 1 75 ? 5.030 9.020 -18.267 1.00 92.69 75 GLU A O 1
ATOM 589 N N . GLN A 1 76 ? 5.081 10.719 -19.730 1.00 92.31 76 GLN A N 1
ATOM 590 C CA . GLN A 1 76 ? 6.365 10.355 -20.331 1.00 92.31 76 GLN A CA 1
ATOM 591 C C . GLN A 1 76 ? 7.470 10.269 -19.270 1.00 92.31 76 GLN A C 1
ATOM 593 O O . GLN A 1 76 ? 8.213 9.289 -19.227 1.00 92.31 76 GLN A O 1
ATOM 598 N N . LYS A 1 77 ? 7.539 11.238 -18.346 1.00 91.94 77 LYS A N 1
ATOM 599 C CA . LYS A 1 77 ? 8.490 11.201 -17.222 1.00 91.94 77 LYS A CA 1
ATOM 600 C C . LYS A 1 77 ? 8.261 9.996 -16.308 1.00 91.94 77 LYS A C 1
ATOM 602 O O . LYS A 1 77 ? 9.235 9.368 -15.898 1.00 91.94 77 LYS A O 1
ATOM 607 N N . LYS A 1 78 ? 7.005 9.641 -16.009 1.00 93.12 78 LYS A N 1
ATOM 608 C CA . LYS A 1 78 ? 6.693 8.431 -15.224 1.00 93.12 78 LYS A CA 1
ATOM 609 C C . LYS A 1 78 ? 7.153 7.165 -15.931 1.00 93.12 78 LYS A C 1
ATOM 611 O O . LYS A 1 78 ? 7.766 6.318 -15.292 1.00 93.12 78 LYS A O 1
ATOM 616 N N . ILE A 1 79 ? 6.878 7.053 -17.229 1.00 94.50 79 ILE A N 1
ATOM 617 C CA . ILE A 1 79 ? 7.277 5.911 -18.058 1.00 94.50 79 ILE A CA 1
ATOM 618 C C . ILE A 1 79 ? 8.798 5.760 -18.044 1.00 94.50 79 ILE A C 1
ATOM 620 O O . ILE A 1 79 ? 9.303 4.683 -17.733 1.00 94.50 79 ILE A O 1
ATOM 624 N N . LEU A 1 80 ? 9.523 6.848 -18.320 1.00 92.25 80 LEU A N 1
ATOM 625 C CA . LEU A 1 80 ? 10.985 6.865 -18.333 1.00 92.25 80 LEU A CA 1
ATOM 626 C C . LEU A 1 80 ? 11.566 6.474 -16.972 1.00 92.25 80 LEU A C 1
ATOM 628 O O . LEU A 1 80 ? 12.438 5.609 -16.904 1.00 92.25 80 LEU A O 1
ATOM 632 N N . LYS A 1 81 ? 11.051 7.066 -15.887 1.00 90.94 81 LYS A N 1
ATOM 633 C CA . LYS A 1 81 ? 11.480 6.747 -14.522 1.00 90.94 81 LYS A CA 1
ATOM 634 C C . LYS A 1 81 ? 11.209 5.285 -14.177 1.00 90.94 81 LYS A C 1
ATOM 636 O O . LYS A 1 81 ? 12.099 4.607 -13.681 1.00 90.94 81 LYS A O 1
ATOM 641 N N . PHE A 1 82 ? 9.998 4.800 -14.438 1.00 93.94 82 PHE A N 1
ATOM 642 C CA . PHE A 1 82 ? 9.617 3.420 -14.155 1.00 93.94 82 PHE A CA 1
ATOM 643 C C . PHE A 1 82 ? 10.512 2.435 -14.911 1.00 93.94 82 PHE A C 1
ATOM 645 O O . PHE A 1 82 ? 11.050 1.509 -14.311 1.00 93.94 82 PHE A O 1
ATOM 652 N N . TRP A 1 83 ? 10.725 2.661 -16.209 1.00 92.06 83 TRP A N 1
ATOM 653 C CA . TRP A 1 83 ? 11.593 1.819 -17.027 1.00 92.06 83 TRP A CA 1
ATOM 654 C C . TRP A 1 83 ? 13.034 1.797 -16.506 1.00 92.06 83 TRP A C 1
ATOM 656 O O . TRP A 1 83 ? 13.634 0.731 -16.358 1.00 92.06 83 TRP A O 1
ATOM 666 N N . TYR A 1 84 ? 13.570 2.972 -16.172 1.00 90.44 84 TYR A N 1
ATOM 667 C CA . TYR A 1 84 ? 14.903 3.107 -15.600 1.00 90.44 84 TYR A CA 1
ATOM 668 C C . TYR A 1 84 ? 15.036 2.376 -14.258 1.00 90.44 84 TYR A C 1
ATOM 670 O O . TYR A 1 84 ? 15.979 1.605 -14.077 1.00 90.44 84 TYR A O 1
ATOM 678 N N . ASP A 1 85 ? 14.094 2.574 -13.336 1.00 90.19 85 ASP A N 1
ATOM 679 C CA . ASP A 1 85 ? 14.122 1.963 -12.005 1.00 90.19 85 ASP A CA 1
ATOM 680 C C . ASP A 1 85 ? 14.001 0.437 -12.094 1.00 90.19 85 ASP A C 1
ATOM 682 O O . ASP A 1 85 ? 14.758 -0.276 -11.436 1.00 90.19 85 ASP A O 1
ATOM 686 N N . ILE A 1 86 ? 13.118 -0.082 -12.955 1.00 89.81 86 ILE A N 1
ATOM 687 C CA . ILE A 1 86 ? 12.956 -1.529 -13.145 1.00 89.81 86 ILE A CA 1
ATOM 688 C C . ILE A 1 86 ? 14.248 -2.166 -13.675 1.00 89.81 86 ILE A C 1
ATOM 690 O O . ILE A 1 86 ? 14.689 -3.195 -13.163 1.00 89.81 86 ILE A O 1
ATOM 694 N N . ILE A 1 87 ? 14.910 -1.539 -14.649 1.00 88.62 87 ILE A N 1
ATOM 695 C CA . ILE A 1 87 ? 16.194 -2.029 -15.172 1.00 88.62 87 ILE A CA 1
ATOM 696 C C . ILE A 1 87 ? 17.310 -1.927 -14.126 1.00 88.62 87 ILE A C 1
ATOM 698 O O . ILE A 1 87 ? 18.142 -2.832 -14.027 1.00 88.62 87 ILE A O 1
ATOM 702 N N . THR A 1 88 ? 17.346 -0.825 -13.375 1.00 85.50 88 THR A N 1
ATOM 703 C CA . THR A 1 88 ? 18.434 -0.511 -12.441 1.00 85.50 88 THR A CA 1
ATOM 704 C C . THR A 1 88 ? 18.374 -1.384 -11.197 1.00 85.50 88 THR A C 1
ATOM 706 O O . THR A 1 88 ? 19.377 -1.989 -10.827 1.00 85.50 88 THR A O 1
ATOM 709 N N . PHE A 1 89 ? 17.210 -1.473 -10.558 1.00 82.19 89 PHE A N 1
ATOM 710 C CA . PHE A 1 89 ? 17.059 -2.198 -9.299 1.00 82.19 89 PHE A CA 1
ATOM 711 C C . PHE A 1 89 ? 16.935 -3.706 -9.499 1.00 82.19 89 PHE A C 1
ATOM 713 O O . PHE A 1 89 ? 17.334 -4.470 -8.623 1.00 82.19 89 PHE A O 1
ATOM 720 N N . PHE A 1 90 ? 16.418 -4.144 -10.648 1.00 76.12 90 PHE A N 1
ATOM 721 C CA . PHE A 1 90 ? 16.030 -5.540 -10.835 1.00 76.12 90 PHE A CA 1
ATOM 722 C C . PHE A 1 90 ? 16.699 -6.230 -12.036 1.00 76.12 90 PHE A C 1
ATOM 724 O O . PHE A 1 90 ? 16.407 -7.385 -12.350 1.00 76.12 90 PHE A O 1
ATOM 731 N N . GLY A 1 91 ? 17.652 -5.554 -12.678 1.00 78.88 91 GLY A N 1
ATOM 732 C CA . GLY A 1 91 ? 18.571 -6.148 -13.640 1.00 78.88 91 GLY A CA 1
ATOM 733 C C . GLY A 1 91 ? 18.073 -6.135 -15.086 1.00 78.88 91 GLY A C 1
ATOM 734 O O . GLY A 1 91 ? 17.054 -6.723 -15.446 1.00 78.88 91 GLY A O 1
ATOM 735 N N . ARG A 1 92 ? 18.895 -5.544 -15.958 1.00 80.25 92 ARG A N 1
ATOM 736 C CA . ARG A 1 92 ? 18.640 -5.381 -17.398 1.00 80.25 92 ARG A CA 1
ATOM 737 C C . ARG A 1 92 ? 18.355 -6.695 -18.136 1.00 80.25 92 ARG A C 1
ATOM 739 O O . ARG A 1 92 ? 17.506 -6.710 -19.013 1.00 80.25 92 ARG A O 1
ATOM 746 N N . GLY A 1 93 ? 19.054 -7.783 -17.807 1.00 80.56 93 GLY A N 1
ATOM 747 C CA . GLY A 1 93 ? 18.991 -9.034 -18.577 1.00 80.56 93 GLY A CA 1
ATOM 748 C C . GLY A 1 93 ? 17.614 -9.706 -18.566 1.00 80.56 93 GLY A C 1
ATOM 749 O O . GLY A 1 93 ? 17.068 -9.994 -19.626 1.00 80.56 93 GLY A O 1
ATOM 750 N N . ARG A 1 94 ? 17.027 -9.916 -17.380 1.00 80.69 94 ARG A N 1
ATOM 751 C CA . ARG A 1 94 ? 15.719 -10.586 -17.259 1.00 80.69 94 ARG A CA 1
ATOM 752 C C . ARG A 1 94 ? 14.555 -9.682 -17.658 1.00 80.69 94 ARG A C 1
ATOM 754 O O . ARG A 1 94 ? 13.647 -10.133 -18.337 1.00 80.69 94 ARG A O 1
ATOM 761 N N . VAL A 1 95 ? 14.628 -8.391 -17.321 1.00 84.44 95 VAL A N 1
ATOM 762 C CA . VAL A 1 95 ? 13.634 -7.396 -17.760 1.00 84.44 95 VAL A CA 1
ATOM 763 C C . VAL A 1 95 ? 13.537 -7.367 -19.285 1.00 84.44 95 VAL A C 1
ATOM 765 O O . VAL A 1 95 ? 12.437 -7.340 -19.824 1.00 84.44 95 VAL A O 1
ATOM 768 N N . ARG A 1 96 ? 14.676 -7.436 -19.984 1.00 83.69 96 ARG A N 1
ATOM 769 C CA . ARG A 1 96 ? 14.702 -7.473 -21.449 1.00 83.69 96 ARG A CA 1
ATOM 770 C C . ARG A 1 96 ? 14.149 -8.747 -22.051 1.00 83.69 96 ARG A C 1
ATOM 772 O O . ARG A 1 96 ? 13.552 -8.690 -23.118 1.00 83.69 96 ARG A O 1
ATOM 779 N N . TYR A 1 97 ? 14.371 -9.875 -21.388 1.00 83.38 97 TYR A N 1
ATOM 780 C CA . TYR A 1 97 ? 13.850 -11.151 -21.850 1.00 83.38 97 TYR A CA 1
ATOM 781 C C . TYR A 1 97 ? 12.314 -11.152 -21.865 1.00 83.38 97 TYR A C 1
ATOM 783 O O . TYR A 1 97 ? 11.727 -11.525 -22.875 1.00 83.38 97 TYR A O 1
ATOM 791 N N . ASP A 1 98 ? 11.673 -10.658 -20.801 1.00 84.31 98 ASP A N 1
ATOM 792 C CA . ASP A 1 98 ? 10.208 -10.711 -20.682 1.00 84.31 98 ASP A CA 1
ATOM 793 C C . ASP A 1 98 ? 9.475 -9.484 -21.246 1.00 84.31 98 ASP A C 1
ATOM 795 O O . ASP A 1 98 ? 8.359 -9.614 -21.747 1.00 84.31 98 ASP A O 1
ATOM 799 N N . PHE A 1 99 ? 10.075 -8.290 -21.185 1.00 86.06 99 PHE A N 1
ATOM 800 C CA . PHE A 1 99 ? 9.445 -7.041 -21.648 1.00 86.06 99 PHE A CA 1
ATOM 801 C C . PHE A 1 99 ? 10.065 -6.455 -22.919 1.00 86.06 99 PHE A C 1
ATOM 803 O O . PHE A 1 99 ? 9.546 -5.475 -23.449 1.00 86.06 99 PHE A O 1
ATOM 810 N N . GLY A 1 100 ? 11.147 -7.046 -23.425 1.00 86.75 100 GLY A N 1
ATOM 811 C CA . GLY A 1 100 ? 11.887 -6.543 -24.579 1.00 86.75 100 GLY A CA 1
ATOM 812 C C . GLY A 1 100 ? 12.943 -5.491 -24.229 1.00 86.75 100 GLY A C 1
ATOM 813 O O . GLY A 1 100 ? 13.099 -5.050 -23.090 1.00 86.75 100 GLY A O 1
ATOM 814 N N . ASP A 1 101 ? 13.708 -5.073 -25.239 1.00 86.75 101 ASP A N 1
ATOM 815 C CA . ASP A 1 101 ? 14.797 -4.102 -25.071 1.00 86.75 101 ASP A CA 1
ATOM 816 C C . ASP A 1 101 ? 14.337 -2.691 -24.672 1.00 86.75 101 ASP A C 1
ATOM 818 O O . ASP A 1 101 ? 15.142 -1.920 -24.133 1.00 86.75 101 ASP A O 1
ATOM 822 N N . GLU A 1 102 ? 13.062 -2.383 -24.916 1.00 90.88 102 GLU A N 1
ATOM 823 C CA . GLU A 1 102 ? 12.392 -1.093 -24.736 1.00 90.88 102 GLU A CA 1
ATOM 824 C C . GLU A 1 102 ? 10.963 -1.316 -24.214 1.00 90.88 102 GLU A C 1
ATOM 826 O O . GLU A 1 102 ? 10.378 -2.360 -24.510 1.00 90.88 102 GLU A O 1
ATOM 831 N N . PRO A 1 103 ? 10.377 -0.361 -23.463 1.00 91.62 103 PRO A N 1
ATOM 832 C CA . PRO A 1 103 ? 9.044 -0.543 -22.908 1.00 91.62 103 PRO A CA 1
ATOM 833 C C . PRO A 1 103 ? 8.009 -0.607 -24.032 1.00 91.62 103 PRO A C 1
ATOM 835 O O . PRO A 1 103 ? 7.973 0.254 -24.910 1.00 91.62 103 PRO A O 1
ATOM 838 N N . ASP A 1 104 ? 7.135 -1.604 -23.993 1.00 91.94 104 ASP A N 1
ATOM 839 C CA . ASP A 1 104 ? 6.043 -1.724 -24.949 1.00 91.94 104 ASP A CA 1
ATOM 840 C C . ASP A 1 104 ? 4.847 -0.827 -24.573 1.00 91.94 104 ASP A C 1
ATOM 842 O O . ASP A 1 104 ? 4.802 -0.189 -23.518 1.00 91.94 104 ASP A O 1
ATOM 846 N N . ARG A 1 105 ? 3.824 -0.785 -25.436 1.00 92.88 105 ARG A N 1
ATOM 847 C CA . ARG A 1 105 ? 2.628 0.045 -25.207 1.00 92.88 105 ARG A CA 1
ATOM 848 C C . ARG A 1 105 ? 1.916 -0.303 -23.893 1.00 92.88 105 ARG A C 1
ATOM 850 O O . ARG A 1 105 ? 1.392 0.598 -23.236 1.00 92.88 105 ARG A O 1
ATOM 857 N N . HIS A 1 106 ? 1.866 -1.581 -23.518 1.00 93.12 106 HIS A N 1
ATOM 858 C CA . HIS A 1 106 ? 1.177 -2.017 -22.305 1.00 93.12 106 HIS A CA 1
ATOM 859 C C . HIS A 1 106 ? 1.921 -1.570 -21.050 1.00 93.12 106 HIS A C 1
ATOM 861 O O . HIS A 1 106 ? 1.301 -1.025 -20.135 1.00 93.12 106 HIS A O 1
ATOM 867 N N . LEU A 1 107 ? 3.244 -1.719 -21.033 1.00 93.81 107 LEU A N 1
ATOM 868 C CA . LEU A 1 107 ? 4.088 -1.279 -19.935 1.00 93.81 107 LEU A CA 1
ATOM 869 C C . LEU A 1 107 ? 4.099 0.246 -19.806 1.00 93.81 107 LEU A C 1
ATOM 871 O O . LEU A 1 107 ? 4.006 0.763 -18.693 1.00 93.81 107 LEU A O 1
ATOM 875 N N . MET A 1 108 ? 4.133 0.972 -20.929 1.00 95.12 108 MET A N 1
ATOM 876 C CA . MET A 1 108 ? 3.995 2.431 -20.937 1.00 95.12 108 MET A CA 1
ATOM 877 C C . MET A 1 108 ? 2.658 2.874 -20.336 1.00 95.12 108 MET A C 1
ATOM 879 O O . MET A 1 108 ? 2.626 3.719 -19.442 1.00 95.12 108 MET A O 1
ATOM 883 N N . SER A 1 109 ? 1.550 2.272 -20.781 1.00 95.69 109 SER A N 1
ATOM 884 C CA . SER A 1 109 ? 0.219 2.584 -20.253 1.00 95.69 109 SER A CA 1
ATOM 885 C C . SER A 1 109 ? 0.110 2.269 -18.762 1.00 95.69 109 SER A C 1
ATOM 887 O O . SER A 1 109 ? -0.503 3.033 -18.016 1.00 95.69 109 SER A O 1
ATOM 889 N N . PHE A 1 110 ? 0.709 1.163 -18.318 1.00 96.19 110 PHE A N 1
ATOM 890 C CA . PHE A 1 110 ? 0.770 0.809 -16.908 1.00 96.19 110 PHE A CA 1
ATOM 891 C C . PHE A 1 110 ? 1.545 1.863 -16.108 1.00 96.19 110 PHE A C 1
ATOM 893 O O . PHE A 1 110 ? 1.006 2.425 -15.157 1.00 96.19 110 PHE A O 1
ATOM 900 N N . ALA A 1 111 ? 2.767 2.193 -16.526 1.00 95.81 111 ALA A N 1
ATOM 901 C CA . ALA A 1 111 ? 3.620 3.156 -15.836 1.00 95.81 111 ALA A CA 1
ATOM 902 C C . ALA A 1 111 ? 2.998 4.562 -15.773 1.00 95.81 111 ALA A C 1
ATOM 904 O O . ALA A 1 111 ? 3.064 5.221 -14.735 1.00 95.81 111 ALA A O 1
ATOM 905 N N . ALA A 1 112 ? 2.340 5.006 -16.849 1.00 95.69 112 ALA A N 1
ATOM 906 C CA . ALA A 1 112 ? 1.623 6.281 -16.887 1.00 95.69 112 ALA A CA 1
ATOM 907 C C . ALA A 1 112 ? 0.492 6.353 -15.839 1.00 95.69 112 ALA A C 1
ATOM 909 O O . ALA A 1 112 ? 0.303 7.393 -15.196 1.00 95.69 112 ALA A O 1
ATOM 910 N N . SER A 1 113 ? -0.206 5.231 -15.613 1.00 95.25 113 SER A N 1
ATOM 911 C CA . SER A 1 113 ? -1.331 5.131 -14.670 1.00 95.25 113 SER A CA 1
ATOM 912 C C . SER A 1 113 ? -0.928 5.199 -13.190 1.00 95.25 113 SER A C 1
ATOM 914 O O . SER A 1 113 ? -1.777 5.437 -12.329 1.00 95.25 113 SER A O 1
ATOM 916 N N . LEU A 1 114 ? 0.360 5.023 -12.871 1.00 94.75 114 LEU A N 1
ATOM 917 C CA . LEU A 1 114 ? 0.840 5.007 -11.491 1.00 94.75 114 LEU A CA 1
ATOM 918 C C . LEU A 1 114 ? 0.793 6.407 -10.868 1.00 94.75 114 LEU A C 1
ATOM 920 O O . LEU A 1 114 ? 1.287 7.388 -11.426 1.00 94.75 114 LEU A O 1
ATOM 924 N N . ASN A 1 115 ? 0.228 6.498 -9.669 1.00 92.88 115 ASN A N 1
ATOM 925 C CA . ASN A 1 115 ? 0.440 7.619 -8.755 1.00 92.88 115 ASN A CA 1
ATOM 926 C C . ASN A 1 115 ? 1.620 7.331 -7.810 1.00 92.88 115 ASN A C 1
ATOM 928 O O . ASN A 1 115 ? 2.082 6.192 -7.719 1.00 92.88 115 ASN A O 1
ATOM 932 N N . GLU A 1 116 ? 2.083 8.347 -7.084 1.00 89.50 116 GLU A N 1
ATOM 933 C CA . GLU A 1 116 ? 3.247 8.258 -6.192 1.00 89.50 116 GLU A CA 1
ATOM 934 C C . GLU A 1 116 ? 3.140 7.111 -5.172 1.00 89.50 116 GLU A C 1
ATOM 936 O O . GLU A 1 116 ? 4.051 6.292 -5.058 1.00 89.50 116 GLU A O 1
ATOM 941 N N . HIS A 1 117 ? 1.993 6.977 -4.500 1.00 89.81 117 HIS A N 1
ATOM 942 C CA . HIS A 1 117 ? 1.779 5.918 -3.511 1.00 89.81 117 HIS A CA 1
ATOM 943 C C . HIS A 1 117 ? 1.776 4.520 -4.141 1.00 89.81 117 HIS A C 1
ATOM 945 O O . HIS A 1 117 ? 2.387 3.595 -3.612 1.00 89.81 117 HIS A O 1
ATOM 951 N N . SER A 1 118 ? 1.096 4.356 -5.277 1.00 92.00 118 SER A N 1
ATOM 952 C CA . SER A 1 118 ? 1.032 3.084 -6.006 1.00 92.00 118 SER A CA 1
ATOM 953 C C . SER A 1 118 ? 2.392 2.675 -6.572 1.00 92.00 118 SER A C 1
ATOM 955 O O . SER A 1 118 ? 2.714 1.490 -6.585 1.00 92.00 118 SER A O 1
ATOM 957 N N . TYR A 1 119 ? 3.205 3.656 -6.974 1.00 94.50 119 TYR A N 1
ATOM 958 C CA . TYR A 1 119 ? 4.569 3.456 -7.441 1.00 94.50 119 TYR A CA 1
ATOM 959 C C . TYR A 1 119 ? 5.478 2.980 -6.308 1.00 94.50 119 TYR A C 1
ATOM 961 O O . TYR A 1 119 ? 6.108 1.933 -6.424 1.00 94.50 119 TYR A O 1
ATOM 969 N N . ALA A 1 120 ? 5.508 3.711 -5.188 1.00 92.38 120 ALA A N 1
ATOM 970 C CA . ALA A 1 120 ? 6.320 3.345 -4.031 1.00 92.38 120 ALA A CA 1
ATOM 971 C C . ALA A 1 120 ? 5.947 1.951 -3.505 1.00 92.38 120 ALA A C 1
ATOM 973 O O . ALA A 1 120 ? 6.819 1.123 -3.241 1.00 92.38 120 ALA A O 1
ATOM 974 N N . ARG A 1 121 ? 4.642 1.655 -3.429 1.00 93.62 121 ARG A N 1
ATOM 975 C CA . ARG A 1 121 ? 4.145 0.339 -3.020 1.00 93.62 121 ARG A CA 1
ATOM 976 C C . ARG A 1 121 ? 4.563 -0.765 -3.982 1.00 93.62 121 ARG A C 1
ATOM 978 O O . ARG A 1 121 ? 4.981 -1.825 -3.526 1.00 93.62 121 ARG A O 1
ATOM 985 N N . LEU A 1 122 ? 4.485 -0.521 -5.291 1.00 95.31 122 LEU A N 1
ATOM 986 C CA . LEU A 1 122 ? 4.954 -1.470 -6.296 1.00 95.31 122 LEU A CA 1
ATOM 987 C C . LEU A 1 122 ? 6.433 -1.798 -6.086 1.00 95.31 122 LEU A C 1
ATOM 989 O O . LEU A 1 122 ? 6.756 -2.968 -5.932 1.00 95.31 122 LEU A O 1
ATOM 993 N N . ILE A 1 123 ? 7.311 -0.792 -6.024 1.00 93.94 123 ILE A N 1
ATOM 994 C CA . ILE A 1 123 ? 8.756 -1.011 -5.855 1.00 93.94 123 ILE A CA 1
ATOM 995 C C . ILE A 1 123 ? 9.050 -1.804 -4.576 1.00 93.94 123 ILE A C 1
ATOM 997 O O . ILE A 1 123 ? 9.721 -2.832 -4.643 1.00 93.94 123 ILE A O 1
ATOM 1001 N N . ASN A 1 124 ? 8.465 -1.411 -3.442 1.00 93.88 124 ASN A N 1
ATOM 1002 C CA . ASN A 1 124 ? 8.644 -2.118 -2.171 1.00 93.88 124 ASN A CA 1
ATOM 1003 C C . ASN A 1 124 ? 8.175 -3.580 -2.245 1.00 93.88 124 ASN A C 1
ATOM 1005 O O . ASN A 1 124 ? 8.864 -4.484 -1.775 1.00 93.88 124 ASN A O 1
ATOM 1009 N N . ASN A 1 125 ? 7.024 -3.836 -2.871 1.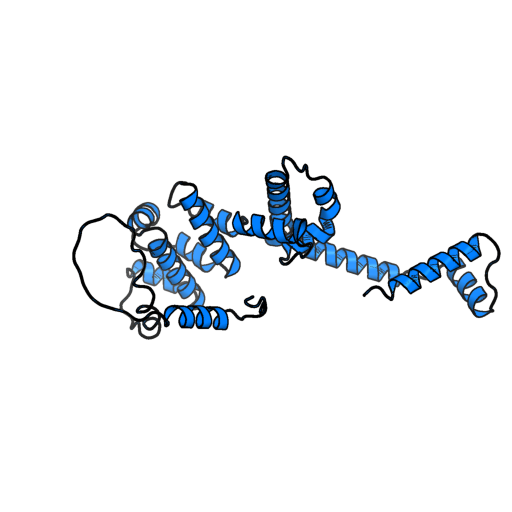00 95.06 125 ASN A N 1
ATOM 1010 C CA . ASN A 1 125 ? 6.528 -5.195 -3.062 1.00 95.06 125 ASN A CA 1
ATOM 1011 C C . ASN A 1 125 ? 7.457 -6.026 -3.956 1.00 95.06 125 ASN A C 1
ATOM 1013 O O . ASN A 1 125 ? 7.684 -7.203 -3.680 1.00 95.06 125 ASN A O 1
ATOM 1017 N N . LEU A 1 126 ? 8.004 -5.439 -5.022 1.00 93.06 126 LEU A N 1
ATOM 1018 C CA . LEU A 1 126 ? 8.954 -6.126 -5.895 1.00 93.06 126 LEU A CA 1
ATOM 1019 C C . LEU A 1 126 ? 10.248 -6.475 -5.144 1.00 93.06 126 LEU A C 1
ATOM 1021 O O . LEU A 1 126 ? 10.737 -7.599 -5.268 1.00 93.06 126 LEU A O 1
ATOM 1025 N N . GLU A 1 127 ? 10.761 -5.573 -4.307 1.00 91.56 127 GLU A N 1
ATOM 1026 C CA . GLU A 1 127 ? 11.915 -5.853 -3.445 1.00 91.56 127 GLU A CA 1
ATOM 1027 C C . GLU A 1 127 ? 11.638 -6.979 -2.439 1.00 91.56 127 GLU A C 1
ATOM 1029 O O . GLU A 1 127 ? 12.469 -7.870 -2.249 1.00 91.56 127 GLU A O 1
ATOM 1034 N N . GLU A 1 128 ? 10.471 -6.972 -1.791 1.00 93.50 128 GLU A N 1
ATOM 1035 C CA . GLU A 1 128 ? 10.070 -8.034 -0.864 1.00 93.50 128 GLU A CA 1
ATOM 1036 C C . GLU A 1 128 ? 9.943 -9.390 -1.566 1.00 93.50 128 GLU A C 1
ATOM 1038 O O . GLU A 1 128 ? 10.358 -10.411 -1.015 1.00 93.50 128 GLU A O 1
ATOM 1043 N N . ARG A 1 129 ? 9.402 -9.417 -2.790 1.00 92.88 129 ARG A N 1
ATOM 1044 C CA . ARG A 1 129 ? 9.323 -10.637 -3.608 1.00 92.88 129 ARG A CA 1
ATOM 1045 C C . ARG A 1 129 ? 10.707 -11.181 -3.949 1.00 92.88 129 ARG A C 1
ATOM 1047 O O . ARG A 1 129 ? 10.923 -12.382 -3.787 1.00 92.88 129 ARG A O 1
ATOM 1054 N N . LEU A 1 130 ? 11.642 -10.318 -4.355 1.00 89.75 130 LEU A N 1
ATOM 1055 C CA . LEU A 1 130 ? 13.025 -10.720 -4.622 1.00 89.75 130 LEU A CA 1
ATOM 1056 C C . LEU A 1 130 ? 13.706 -11.296 -3.377 1.00 89.75 130 LEU A C 1
ATOM 1058 O O . LEU A 1 130 ? 14.329 -12.352 -3.455 1.00 89.75 130 LEU A O 1
ATOM 1062 N N . LYS A 1 131 ? 13.543 -10.654 -2.213 1.00 90.69 131 LYS A N 1
ATOM 1063 C CA . LYS A 1 131 ? 14.084 -11.156 -0.935 1.00 90.69 131 LYS A CA 1
ATOM 1064 C C . LYS A 1 131 ? 13.535 -12.537 -0.569 1.00 90.69 131 LYS A C 1
ATOM 1066 O O . LYS A 1 131 ? 14.236 -13.328 0.050 1.00 90.69 131 LYS A O 1
ATOM 1071 N N . LYS A 1 132 ? 12.296 -12.836 -0.970 1.00 91.62 132 LYS A N 1
ATOM 1072 C CA . LYS A 1 132 ? 11.643 -14.143 -0.789 1.00 91.62 132 LYS A CA 1
ATOM 1073 C C . LYS A 1 132 ? 12.008 -15.168 -1.870 1.00 91.62 132 LYS A C 1
ATOM 1075 O O . LYS A 1 132 ? 11.449 -16.260 -1.860 1.00 91.62 132 LYS A O 1
ATOM 1080 N N . GLY A 1 133 ? 12.895 -14.829 -2.809 1.00 89.25 133 GLY A N 1
ATOM 1081 C CA . GLY A 1 133 ? 13.311 -15.720 -3.894 1.00 89.25 133 GLY A CA 1
ATOM 1082 C C . GLY A 1 133 ? 12.203 -16.028 -4.903 1.00 89.25 133 GLY A C 1
ATOM 1083 O O . GLY A 1 133 ? 12.231 -17.079 -5.536 1.00 89.25 133 GLY A O 1
ATOM 1084 N N . GLN A 1 134 ? 11.202 -15.152 -5.030 1.00 89.06 134 GLN A N 1
ATOM 1085 C CA . GLN A 1 134 ? 10.130 -15.348 -6.004 1.00 89.06 134 GLN A CA 1
ATOM 1086 C C . GLN A 1 134 ? 10.605 -15.055 -7.429 1.00 89.06 134 GLN A C 1
ATOM 1088 O O . GLN A 1 134 ? 11.563 -14.313 -7.644 1.00 89.06 134 GLN A O 1
ATOM 1093 N N . GLU A 1 135 ? 9.897 -15.629 -8.400 1.00 84.81 135 GLU A N 1
ATOM 1094 C CA . GLU A 1 135 ? 10.195 -15.465 -9.821 1.00 84.81 135 GLU A CA 1
ATOM 1095 C C . GLU A 1 135 ? 10.218 -13.989 -10.249 1.00 84.81 135 GLU A C 1
ATOM 1097 O O . GLU A 1 135 ? 9.382 -13.178 -9.821 1.00 84.81 135 GLU A O 1
ATOM 1102 N N . TRP A 1 136 ? 11.199 -13.671 -11.101 1.00 85.12 136 TRP A N 1
ATOM 1103 C CA . TRP A 1 136 ? 11.476 -12.333 -11.600 1.00 85.12 136 TRP A CA 1
ATOM 1104 C C . TRP A 1 136 ? 11.842 -12.327 -13.098 1.00 85.12 136 TRP A C 1
ATOM 1106 O O . TRP A 1 136 ? 12.695 -13.133 -13.494 1.00 85.12 136 TRP A O 1
ATOM 1116 N N . PRO A 1 137 ? 11.354 -11.332 -13.868 1.00 88.81 137 PRO A N 1
ATOM 1117 C CA . PRO A 1 137 ? 10.293 -10.381 -13.527 1.00 88.81 137 PRO A CA 1
ATOM 1118 C C . PRO A 1 137 ? 8.907 -11.035 -13.483 1.00 88.81 137 PRO A C 1
ATOM 1120 O O . PRO A 1 137 ? 8.636 -11.988 -14.206 1.00 88.81 137 PRO A O 1
ATOM 1123 N N . PRO A 1 138 ? 7.994 -10.535 -12.640 1.00 90.31 138 PRO A N 1
ATOM 1124 C CA . PRO A 1 138 ? 6.613 -10.977 -12.690 1.00 90.31 138 PRO A CA 1
ATOM 1125 C C . PRO A 1 138 ? 5.885 -10.317 -13.873 1.00 90.31 138 PRO A C 1
ATOM 1127 O O . PRO A 1 138 ? 6.320 -9.295 -14.400 1.00 90.31 138 PRO A O 1
ATOM 1130 N N . SER A 1 139 ? 4.733 -10.862 -14.265 1.00 91.06 139 SER A N 1
ATOM 1131 C CA . SER A 1 139 ? 3.938 -10.311 -15.370 1.00 91.06 139 SER A CA 1
ATOM 1132 C C . SER A 1 139 ? 3.358 -8.917 -15.063 1.00 91.06 139 SER A C 1
ATOM 1134 O O . SER A 1 139 ? 3.169 -8.542 -13.903 1.00 91.06 139 SER A O 1
ATOM 1136 N N . ILE A 1 140 ? 2.975 -8.160 -16.104 1.00 91.12 140 ILE A N 1
ATOM 1137 C CA . ILE A 1 140 ? 2.295 -6.851 -15.954 1.00 91.12 140 ILE A CA 1
ATOM 1138 C C . ILE A 1 140 ? 1.020 -6.962 -15.104 1.00 91.12 140 ILE A C 1
ATOM 1140 O O . ILE A 1 140 ? 0.718 -6.063 -14.319 1.00 91.12 140 ILE A O 1
ATOM 1144 N N . ALA A 1 141 ? 0.282 -8.073 -15.205 1.00 91.81 141 ALA A N 1
ATOM 1145 C CA . ALA A 1 141 ? -0.895 -8.308 -14.369 1.00 91.81 141 ALA A CA 1
ATOM 1146 C C . ALA A 1 141 ? -0.527 -8.359 -12.876 1.00 91.81 141 ALA A C 1
ATOM 1148 O O . ALA A 1 141 ? -1.221 -7.780 -12.037 1.00 91.81 141 ALA A O 1
ATOM 1149 N N . VAL A 1 142 ? 0.606 -8.988 -12.549 1.00 93.50 142 VAL A N 1
ATOM 1150 C CA . VAL A 1 142 ? 1.133 -9.019 -11.183 1.00 93.50 142 VAL A CA 1
ATOM 1151 C C . VAL A 1 142 ? 1.613 -7.632 -10.756 1.00 93.50 142 VAL A C 1
ATOM 1153 O O . VAL A 1 142 ? 1.308 -7.238 -9.635 1.00 93.50 142 VAL A O 1
ATOM 1156 N N . PHE A 1 143 ? 2.259 -6.838 -11.620 1.00 94.00 143 PHE A N 1
ATOM 1157 C CA . PHE A 1 143 ? 2.549 -5.432 -11.293 1.00 94.00 143 PHE A CA 1
ATOM 1158 C C . PHE A 1 143 ? 1.276 -4.670 -10.906 1.00 94.00 143 PHE A C 1
ATOM 1160 O O . PHE A 1 143 ? 1.241 -4.013 -9.866 1.00 94.00 143 PHE A O 1
ATOM 1167 N N . GLY A 1 144 ? 0.199 -4.831 -11.682 1.00 92.94 144 GLY A N 1
ATOM 1168 C CA . GLY A 1 144 ? -1.118 -4.280 -11.365 1.00 92.94 144 GLY A CA 1
ATOM 1169 C C . GLY A 1 144 ? -1.607 -4.670 -9.969 1.00 92.94 144 GLY A C 1
ATOM 1170 O O . GLY A 1 144 ? -1.980 -3.798 -9.184 1.00 92.94 144 GLY A O 1
ATOM 1171 N N . ALA A 1 145 ? -1.542 -5.954 -9.616 1.00 93.38 145 ALA A N 1
ATOM 1172 C CA . ALA A 1 145 ? -1.949 -6.434 -8.295 1.00 93.38 145 ALA A CA 1
ATOM 1173 C C . ALA A 1 145 ? -1.079 -5.864 -7.157 1.00 93.38 145 ALA A C 1
ATOM 1175 O O . ALA A 1 145 ? -1.599 -5.451 -6.118 1.00 93.38 145 ALA A O 1
ATOM 1176 N N . LEU A 1 146 ? 0.239 -5.779 -7.355 1.00 94.38 146 LEU A N 1
ATOM 1177 C CA . LEU A 1 146 ? 1.181 -5.302 -6.337 1.00 94.38 146 LEU A CA 1
ATOM 1178 C C . LEU A 1 146 ? 1.042 -3.804 -6.042 1.00 94.38 146 LEU A C 1
ATOM 1180 O O . LEU A 1 146 ? 1.321 -3.373 -4.928 1.00 94.38 146 LEU A O 1
ATOM 1184 N N . THR A 1 147 ? 0.541 -3.002 -6.983 1.00 93.94 147 THR A N 1
ATOM 1185 C CA . THR A 1 147 ? 0.225 -1.585 -6.703 1.00 93.94 147 THR A CA 1
ATOM 1186 C C . THR A 1 147 ? -0.917 -1.413 -5.690 1.00 93.94 147 THR A C 1
ATOM 1188 O O . THR A 1 147 ? -1.021 -0.375 -5.026 1.00 93.94 147 THR A O 1
ATOM 1191 N N . ARG A 1 148 ? -1.768 -2.440 -5.555 1.00 91.81 148 ARG A N 1
ATOM 1192 C CA . ARG A 1 148 ? -2.982 -2.466 -4.723 1.00 91.81 148 ARG A CA 1
ATOM 1193 C C . ARG A 1 148 ? -2.887 -3.432 -3.542 1.00 91.81 148 ARG A C 1
ATOM 1195 O O . ARG A 1 148 ? -3.886 -3.648 -2.868 1.00 91.81 148 ARG A O 1
ATOM 1202 N N . THR A 1 149 ? -1.714 -4.004 -3.292 1.00 93.25 149 THR A N 1
ATOM 1203 C CA . THR A 1 149 ? -1.495 -4.965 -2.205 1.00 93.25 149 THR A CA 1
ATOM 1204 C C . THR A 1 149 ? -0.558 -4.346 -1.177 1.00 93.25 149 THR A C 1
ATOM 1206 O O . THR A 1 149 ? 0.524 -3.920 -1.582 1.00 93.25 149 THR A O 1
ATOM 1209 N N . PRO A 1 150 ? -0.919 -4.282 0.115 1.00 95.38 150 PRO A N 1
ATOM 1210 C CA . PRO A 1 150 ? -0.038 -3.712 1.127 1.00 95.38 150 PRO A CA 1
ATOM 1211 C C . PRO A 1 150 ? 1.264 -4.509 1.247 1.00 95.38 150 PRO A C 1
ATOM 1213 O O . PRO A 1 150 ? 1.254 -5.736 1.118 1.00 95.38 150 PRO A O 1
ATOM 1216 N N . THR A 1 151 ? 2.372 -3.815 1.494 1.00 95.50 151 THR A N 1
ATOM 1217 C CA . THR A 1 151 ? 3.680 -4.462 1.684 1.00 95.50 151 THR A CA 1
ATOM 1218 C C . THR A 1 151 ? 3.760 -5.108 3.067 1.00 95.50 151 THR A C 1
ATOM 1220 O O . THR A 1 151 ? 3.081 -4.679 4.005 1.00 95.50 151 THR A O 1
ATOM 1223 N N . ASP A 1 152 ? 4.606 -6.125 3.245 1.00 94.25 152 ASP A N 1
ATOM 1224 C CA . ASP A 1 152 ? 4.800 -6.725 4.570 1.00 94.25 152 ASP A CA 1
ATOM 1225 C C . ASP A 1 152 ? 5.344 -5.698 5.572 1.00 94.25 152 ASP A C 1
ATOM 1227 O O . ASP A 1 152 ? 4.972 -5.734 6.747 1.00 94.25 152 ASP A O 1
ATOM 1231 N N . ARG A 1 153 ? 6.167 -4.747 5.109 1.00 93.25 153 ARG A N 1
ATOM 1232 C CA . ARG A 1 153 ? 6.612 -3.617 5.932 1.00 93.25 153 ARG A CA 1
ATOM 1233 C C . ARG A 1 153 ? 5.455 -2.716 6.375 1.00 93.25 153 ARG A C 1
ATOM 1235 O O . ARG A 1 153 ? 5.366 -2.428 7.563 1.00 93.25 153 ARG A O 1
ATOM 1242 N N . GLU A 1 154 ? 4.562 -2.311 5.466 1.00 94.38 154 GLU A N 1
ATOM 1243 C CA . GLU A 1 154 ? 3.380 -1.496 5.810 1.00 94.38 154 GLU A CA 1
ATOM 1244 C C . GLU A 1 154 ? 2.529 -2.199 6.885 1.00 94.38 154 GLU A C 1
ATOM 1246 O O . GLU A 1 154 ? 2.088 -1.571 7.847 1.00 94.38 154 GLU A O 1
ATOM 1251 N N . ILE A 1 155 ? 2.344 -3.518 6.761 1.00 96.56 155 ILE A N 1
ATOM 1252 C CA . ILE A 1 155 ? 1.572 -4.328 7.716 1.00 96.56 155 ILE A CA 1
ATOM 1253 C C . ILE A 1 155 ? 2.275 -4.406 9.076 1.00 96.56 155 ILE A C 1
ATOM 1255 O O . ILE A 1 155 ? 1.624 -4.296 10.118 1.00 96.56 155 ILE A O 1
ATOM 1259 N N . LEU A 1 156 ? 3.596 -4.602 9.084 1.00 95.69 156 LEU A N 1
ATOM 1260 C CA . LEU A 1 156 ? 4.393 -4.674 10.307 1.00 95.69 156 LEU A CA 1
ATOM 1261 C C . LEU A 1 156 ? 4.379 -3.346 11.075 1.00 95.69 156 LEU A C 1
ATOM 1263 O O . LEU A 1 156 ? 4.171 -3.340 12.294 1.00 95.69 156 LEU A O 1
ATOM 1267 N N . ASP A 1 157 ? 4.567 -2.238 10.361 1.00 95.56 157 ASP A N 1
ATOM 1268 C CA . ASP A 1 157 ? 4.557 -0.891 10.930 1.00 95.56 157 ASP A CA 1
ATOM 1269 C C . ASP A 1 157 ? 3.160 -0.577 11.493 1.00 95.56 157 ASP A C 1
ATOM 1271 O O . ASP A 1 157 ? 3.027 -0.206 12.660 1.00 95.56 157 ASP A O 1
ATOM 1275 N N . ALA A 1 158 ? 2.098 -0.864 10.731 1.00 96.81 158 ALA A N 1
ATOM 1276 C CA . ALA A 1 158 ? 0.718 -0.689 11.180 1.00 96.81 158 ALA A CA 1
A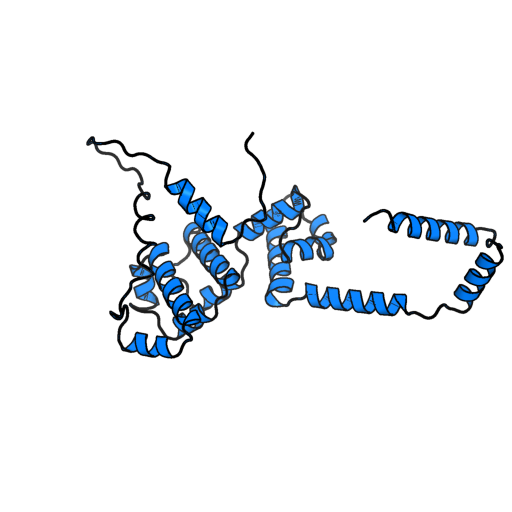TOM 1277 C C . ALA A 1 158 ? 0.379 -1.519 12.425 1.00 96.81 158 ALA A C 1
ATOM 1279 O O . ALA A 1 158 ? -0.318 -1.041 13.322 1.00 96.81 158 ALA A O 1
ATOM 1280 N N . ARG A 1 159 ? 0.879 -2.757 12.508 1.00 95.75 159 ARG A N 1
ATOM 1281 C CA . ARG A 1 159 ? 0.697 -3.606 13.691 1.00 95.75 159 ARG A CA 1
ATOM 1282 C C . ARG A 1 159 ? 1.300 -2.957 14.926 1.00 95.75 159 ARG A C 1
ATOM 1284 O O . ARG A 1 159 ? 0.650 -2.911 15.965 1.00 95.75 159 ARG A O 1
ATOM 1291 N N . THR A 1 160 ? 2.524 -2.454 14.803 1.00 95.69 160 THR A N 1
ATOM 1292 C CA . THR A 1 160 ? 3.235 -1.786 15.898 1.00 95.69 160 THR A CA 1
ATOM 1293 C C . THR A 1 160 ? 2.499 -0.518 16.326 1.00 95.69 160 THR A C 1
ATOM 1295 O O . THR A 1 160 ? 2.224 -0.333 17.510 1.00 95.69 160 THR A O 1
ATOM 1298 N N . ASN A 1 161 ? 2.093 0.309 15.363 1.00 97.06 161 ASN A N 1
ATOM 1299 C CA . ASN A 1 161 ? 1.354 1.544 15.612 1.00 97.06 161 ASN A CA 1
ATOM 1300 C C . ASN A 1 161 ? 0.027 1.297 16.335 1.00 97.06 161 ASN A C 1
ATOM 1302 O O . ASN A 1 161 ? -0.289 1.994 17.295 1.00 97.06 161 ASN A O 1
ATOM 1306 N N . ILE A 1 162 ? -0.741 0.291 15.910 1.00 95.62 162 ILE A N 1
ATOM 1307 C CA . ILE A 1 162 ? -2.063 0.006 16.478 1.00 95.62 162 ILE A CA 1
ATOM 1308 C C . ILE A 1 162 ? -1.963 -0.729 17.815 1.00 95.62 162 ILE A C 1
ATOM 1310 O O . ILE A 1 162 ? -2.593 -0.309 18.782 1.00 95.62 162 ILE A O 1
ATOM 1314 N N . LEU A 1 163 ? -1.232 -1.846 17.864 1.00 93.31 163 LEU A N 1
ATOM 1315 C CA . LEU A 1 163 ? -1.274 -2.768 19.004 1.00 93.31 163 LEU A CA 1
ATOM 1316 C C . LEU A 1 163 ? -0.275 -2.410 20.103 1.00 93.31 163 LEU A C 1
ATOM 1318 O O . LEU A 1 163 ? -0.555 -2.663 21.270 1.00 93.31 163 LEU A O 1
ATOM 1322 N N . THR A 1 164 ? 0.876 -1.839 19.743 1.00 92.31 164 THR A N 1
ATOM 1323 C CA . THR A 1 164 ? 1.938 -1.522 20.709 1.00 92.31 164 THR A CA 1
ATOM 1324 C C . THR A 1 164 ? 1.888 -0.060 21.132 1.00 92.31 164 THR A C 1
ATOM 1326 O O . THR A 1 164 ? 1.943 0.234 22.321 1.00 92.31 164 THR A O 1
ATOM 1329 N N . LEU A 1 165 ? 1.793 0.863 20.170 1.00 94.38 165 LEU A N 1
ATOM 1330 C CA . LEU A 1 165 ? 1.857 2.304 20.442 1.00 94.38 165 LEU A CA 1
ATOM 1331 C C . LEU A 1 165 ? 0.482 2.937 20.688 1.00 94.38 165 LEU A C 1
ATOM 1333 O O . LEU A 1 165 ? 0.406 4.002 21.294 1.00 94.38 165 LEU A O 1
ATOM 1337 N N . GLY A 1 166 ? -0.600 2.320 20.204 1.00 93.69 166 GLY A N 1
ATOM 1338 C CA . GLY A 1 166 ? -1.947 2.895 20.263 1.00 93.69 166 GLY A CA 1
ATOM 1339 C C . GLY A 1 166 ? -2.112 4.174 19.429 1.00 93.69 166 GLY A C 1
ATOM 1340 O O . GLY A 1 166 ? -3.010 4.969 19.693 1.00 93.69 166 GLY A O 1
ATOM 1341 N N . GLN A 1 167 ? -1.251 4.391 18.431 1.00 95.69 167 GLN A N 1
ATOM 1342 C CA . GLN A 1 167 ? -1.190 5.599 17.608 1.00 95.69 167 GLN A CA 1
ATOM 1343 C C . GLN A 1 167 ? -1.372 5.253 16.123 1.00 95.69 167 GLN A C 1
ATOM 1345 O O . GLN A 1 167 ? -0.388 5.123 15.400 1.00 95.69 167 GLN A O 1
ATOM 1350 N N . PRO A 1 168 ? -2.616 5.088 15.635 1.00 95.38 168 PRO A N 1
ATOM 1351 C CA . PRO A 1 168 ? -2.869 4.806 14.224 1.00 95.38 168 PRO A CA 1
ATOM 1352 C C . PRO A 1 168 ? -2.521 6.014 13.334 1.00 95.38 168 PRO A C 1
ATOM 1354 O O . PRO A 1 168 ? -3.117 7.087 13.458 1.00 95.38 168 PRO A O 1
ATOM 1357 N N . ILE A 1 169 ? -1.592 5.828 12.393 1.00 94.75 169 ILE A N 1
ATOM 1358 C CA . ILE A 1 169 ? -1.062 6.890 11.525 1.00 94.75 169 ILE A CA 1
ATOM 1359 C C . ILE A 1 169 ? -1.808 6.925 10.190 1.00 94.75 169 ILE A C 1
ATOM 1361 O O . ILE A 1 169 ? -2.413 7.944 9.831 1.00 94.75 169 ILE A O 1
ATOM 1365 N N . SER A 1 170 ? -1.785 5.818 9.442 1.00 94.19 170 SER A N 1
ATOM 1366 C CA . SER A 1 170 ? -2.385 5.769 8.107 1.00 94.19 170 SER A CA 1
ATOM 1367 C C . SER A 1 170 ? -3.917 5.755 8.143 1.00 94.19 170 SER A C 1
ATOM 1369 O O . SER A 1 170 ? -4.557 5.421 9.142 1.00 94.19 170 SER A O 1
ATOM 1371 N N . ARG A 1 171 ? -4.537 6.089 7.005 1.00 94.62 171 ARG A N 1
ATOM 1372 C CA . ARG A 1 171 ? -5.997 6.019 6.821 1.00 94.62 171 ARG A CA 1
ATOM 1373 C C . ARG A 1 171 ? -6.549 4.619 7.133 1.00 94.62 171 ARG A C 1
ATOM 1375 O O . ARG A 1 171 ? -7.588 4.504 7.775 1.00 94.62 171 ARG A O 1
ATOM 1382 N N . VAL A 1 172 ? -5.832 3.570 6.719 1.00 96.19 172 VAL A N 1
ATOM 1383 C CA . VAL A 1 172 ? -6.198 2.169 6.990 1.00 96.19 172 VAL A CA 1
ATOM 1384 C C . VAL A 1 172 ? -6.093 1.868 8.483 1.00 96.19 172 VAL A C 1
ATOM 1386 O O . VAL A 1 172 ? -7.018 1.299 9.055 1.00 96.19 172 VAL A O 1
ATOM 1389 N N . GLU A 1 173 ? -5.020 2.312 9.143 1.00 97.00 173 GLU A N 1
ATOM 1390 C CA . GLU A 1 173 ? -4.858 2.118 10.588 1.00 97.00 173 GLU A CA 1
ATOM 1391 C C . GLU A 1 173 ? -5.979 2.787 11.388 1.00 97.00 173 GLU A C 1
ATOM 1393 O O . GLU A 1 173 ? -6.573 2.167 12.270 1.00 97.00 173 GLU A O 1
ATOM 1398 N N . LYS A 1 174 ? -6.320 4.034 11.043 1.00 96.62 174 LYS A N 1
ATOM 1399 C CA . LYS A 1 174 ? -7.416 4.777 11.681 1.00 96.62 174 LYS A CA 1
ATOM 1400 C C . LYS A 1 174 ? -8.756 4.074 11.486 1.00 96.62 174 LYS A C 1
ATOM 1402 O O . LYS A 1 174 ? -9.543 3.982 12.426 1.00 96.62 174 LYS A O 1
ATOM 1407 N N . TYR A 1 175 ? -9.000 3.532 10.293 1.00 96.81 175 TYR A N 1
ATOM 1408 C CA . TYR A 1 175 ? -10.197 2.744 10.011 1.00 96.81 175 TYR A CA 1
ATOM 1409 C C . TYR A 1 175 ? -10.268 1.478 10.872 1.00 96.81 175 TYR A C 1
ATOM 1411 O O . TYR A 1 175 ? -11.303 1.211 11.488 1.00 96.81 175 TYR A O 1
ATOM 1419 N N . ILE A 1 176 ? -9.166 0.728 10.971 1.00 96.75 176 ILE A N 1
ATOM 1420 C CA . ILE A 1 176 ? -9.079 -0.465 11.819 1.00 96.75 176 ILE A CA 1
ATOM 1421 C C . ILE A 1 176 ? -9.346 -0.094 13.285 1.00 96.75 176 ILE A C 1
ATOM 1423 O O . ILE A 1 176 ? -10.190 -0.719 13.928 1.00 96.75 176 ILE A O 1
ATOM 1427 N N . ALA A 1 177 ? -8.695 0.952 13.798 1.00 95.31 177 ALA A N 1
ATOM 1428 C CA . ALA A 1 177 ? -8.857 1.398 15.179 1.00 95.31 177 ALA A CA 1
ATOM 1429 C C . ALA A 1 177 ? -10.295 1.857 15.488 1.00 95.31 177 ALA A C 1
ATOM 1431 O O . ALA A 1 177 ? -10.860 1.461 16.506 1.00 95.31 177 ALA A O 1
ATOM 1432 N N . LYS A 1 178 ? -10.921 2.639 14.596 1.00 94.06 178 LYS A N 1
ATOM 1433 C CA . LYS A 1 178 ? -12.288 3.159 14.788 1.00 94.06 178 LYS A CA 1
ATOM 1434 C C . LYS A 1 178 ? -13.348 2.062 14.647 1.00 94.06 178 LYS A C 1
ATOM 1436 O O . LYS A 1 178 ? -14.295 2.022 15.426 1.00 94.06 178 LYS A O 1
ATOM 1441 N N . ARG A 1 179 ? -13.222 1.182 13.646 1.00 94.00 179 ARG A N 1
ATOM 1442 C CA . ARG A 1 179 ? -14.340 0.338 13.170 1.00 94.00 179 ARG A CA 1
ATOM 1443 C C . ARG A 1 179 ? -14.106 -1.166 13.285 1.00 94.00 179 ARG A C 1
ATOM 1445 O O . ARG A 1 179 ? -15.061 -1.930 13.199 1.00 94.00 179 ARG A O 1
ATOM 1452 N N . LYS A 1 180 ? -12.865 -1.611 13.487 1.00 94.69 180 LYS A N 1
ATOM 1453 C CA . LYS A 1 180 ? -12.510 -3.032 13.648 1.00 94.69 180 LYS A CA 1
ATOM 1454 C C . LYS A 1 180 ? -11.914 -3.327 15.037 1.00 94.69 180 LYS A C 1
ATOM 1456 O O . LYS A 1 180 ? -11.345 -4.396 15.243 1.00 94.69 180 LYS A O 1
ATOM 1461 N N . SER A 1 181 ? -12.094 -2.428 16.010 1.00 90.38 181 SER A N 1
ATOM 1462 C CA . SER A 1 181 ? -11.578 -2.565 17.384 1.00 90.38 181 SER A CA 1
ATOM 1463 C C . SER A 1 181 ? -12.039 -3.836 18.098 1.00 90.38 181 SER A C 1
ATOM 1465 O O . SER A 1 181 ? -11.260 -4.439 18.829 1.00 90.38 181 SER A O 1
ATOM 1467 N N . ALA A 1 182 ? -13.269 -4.295 17.853 1.00 90.06 182 ALA A N 1
ATOM 1468 C CA . ALA A 1 182 ? -13.746 -5.568 18.389 1.00 90.06 182 ALA A CA 1
ATOM 1469 C C . ALA A 1 182 ? -12.905 -6.753 17.879 1.00 90.06 182 ALA A C 1
ATOM 1471 O O . ALA A 1 182 ? -12.438 -7.548 18.686 1.00 90.06 182 ALA A O 1
ATOM 1472 N N . LYS A 1 183 ? -12.635 -6.814 16.564 1.00 90.94 183 LYS A N 1
ATOM 1473 C CA . LYS A 1 183 ? -11.809 -7.867 15.943 1.00 90.94 183 LYS A CA 1
ATOM 1474 C C . LYS A 1 183 ? -10.354 -7.800 16.418 1.00 90.94 183 LYS A C 1
ATOM 1476 O O . LYS A 1 183 ? -9.738 -8.843 16.577 1.00 90.94 183 LYS A O 1
ATOM 1481 N N . LEU A 1 184 ? -9.829 -6.603 16.713 1.00 88.88 184 LEU A N 1
ATOM 1482 C CA . LEU A 1 184 ? -8.505 -6.439 17.332 1.00 88.88 184 LEU A CA 1
ATOM 1483 C C . LEU A 1 184 ? -8.425 -7.052 18.739 1.00 88.88 184 LEU A C 1
ATOM 1485 O O . LEU A 1 184 ? -7.423 -7.676 19.070 1.00 88.88 184 LEU A O 1
ATOM 1489 N N . ARG A 1 185 ? -9.466 -6.889 19.566 1.00 87.69 185 ARG A N 1
ATOM 1490 C CA . ARG A 1 185 ? -9.487 -7.424 20.943 1.00 87.69 185 ARG A CA 1
ATOM 1491 C C . ARG A 1 185 ? -9.615 -8.943 20.999 1.00 87.69 185 ARG A C 1
ATOM 1493 O O . ARG A 1 185 ? -9.284 -9.531 22.019 1.00 87.69 185 ARG A O 1
ATOM 1500 N N . THR A 1 186 ? -10.125 -9.563 19.938 1.00 90.25 186 THR A N 1
ATOM 1501 C CA . THR A 1 186 ? -10.313 -11.017 19.864 1.00 90.25 186 THR A CA 1
ATOM 1502 C C . THR A 1 186 ? -9.158 -11.747 19.184 1.00 90.25 186 THR A C 1
ATOM 1504 O O . THR A 1 186 ? -9.271 -12.951 18.973 1.00 90.25 186 THR A O 1
ATOM 1507 N N . LEU A 1 187 ? -8.086 -11.047 18.794 1.00 90.06 187 LEU A N 1
ATOM 1508 C CA . LEU A 1 187 ? -6.942 -11.688 18.149 1.00 90.06 187 LEU A CA 1
ATOM 1509 C C . LEU A 1 187 ? -6.260 -12.656 19.117 1.00 90.06 187 LEU A C 1
ATOM 1511 O O . LEU A 1 187 ? -5.997 -12.321 20.273 1.00 90.06 187 LEU A O 1
ATOM 1515 N N . SER A 1 188 ? -5.938 -13.850 18.633 1.00 87.62 188 SER A N 1
ATOM 1516 C CA . SER A 1 188 ? -5.178 -14.821 19.411 1.00 87.62 188 SER A CA 1
ATOM 1517 C C . SER A 1 188 ? -3.733 -14.355 19.545 1.00 87.62 188 SER A C 1
ATOM 1519 O O . SER A 1 188 ? -3.059 -14.168 18.535 1.00 87.62 188 SER A O 1
ATOM 1521 N N . GLU A 1 189 ? -3.198 -14.257 20.766 1.00 86.19 189 GLU A N 1
ATOM 1522 C CA . GLU A 1 189 ? -1.779 -13.916 20.977 1.00 86.19 189 GLU A CA 1
ATOM 1523 C C . GLU A 1 189 ? -0.835 -14.862 20.217 1.00 86.19 189 GLU A C 1
ATOM 1525 O O . GLU A 1 189 ? 0.152 -14.427 19.625 1.00 86.19 189 GLU A O 1
ATOM 1530 N N . LYS A 1 190 ? -1.188 -16.154 20.146 1.00 90.00 190 LYS A N 1
ATOM 1531 C CA . LYS A 1 190 ? -0.412 -17.180 19.436 1.00 90.00 190 LYS A CA 1
ATOM 1532 C C . LYS A 1 190 ? -0.344 -16.934 17.924 1.00 90.00 190 LYS A C 1
ATOM 1534 O O . LYS A 1 190 ? 0.669 -17.250 17.304 1.00 90.00 190 LYS A O 1
ATOM 1539 N N . PHE A 1 191 ? -1.404 -16.385 17.331 1.00 91.56 191 PHE A N 1
ATOM 1540 C CA . PHE A 1 191 ? -1.532 -16.187 15.881 1.00 91.56 191 PHE A CA 1
ATOM 1541 C C . PHE A 1 191 ? -1.641 -14.714 15.476 1.00 91.56 191 PHE A C 1
ATOM 1543 O O . PHE A 1 191 ? -1.964 -14.403 14.328 1.00 91.56 191 PHE A O 1
ATOM 1550 N N . ILE A 1 192 ? -1.292 -13.800 16.384 1.00 92.25 192 ILE A N 1
ATOM 1551 C CA . ILE A 1 192 ? -1.547 -12.364 16.247 1.00 92.25 192 ILE A CA 1
ATOM 1552 C C . ILE A 1 192 ? -0.954 -11.778 14.967 1.00 92.25 192 ILE A C 1
ATOM 1554 O O . ILE A 1 192 ? -1.578 -10.958 14.305 1.00 92.25 192 ILE A O 1
ATOM 1558 N N . THR A 1 193 ? 0.228 -12.245 14.560 1.00 91.62 193 THR A N 1
ATOM 1559 C CA . THR A 1 193 ? 0.885 -11.805 13.323 1.00 91.62 193 THR A CA 1
ATOM 1560 C C . THR A 1 193 ? 0.056 -12.145 12.086 1.00 91.62 193 THR A C 1
ATOM 1562 O O . THR A 1 193 ? -0.115 -11.301 11.208 1.00 91.62 193 THR A O 1
ATOM 1565 N N . GLN A 1 194 ? -0.456 -13.373 12.008 1.00 94.06 194 GLN A N 1
ATOM 1566 C CA . GLN A 1 194 ? -1.193 -13.852 10.845 1.00 94.06 194 GLN A CA 1
ATOM 1567 C C . GLN A 1 194 ? -2.604 -13.265 10.806 1.00 94.06 194 GLN A C 1
ATOM 1569 O O . GLN A 1 194 ? -3.034 -12.775 9.763 1.00 94.06 194 GLN A O 1
ATOM 1574 N N . GLU A 1 195 ? -3.302 -13.254 11.939 1.00 94.12 195 GLU A N 1
ATOM 1575 C CA . GLU A 1 195 ? -4.656 -12.707 12.018 1.00 94.12 195 GLU A CA 1
ATOM 1576 C C . GLU A 1 195 ? -4.671 -11.189 11.798 1.00 94.12 195 GLU A C 1
ATOM 1578 O O . GLU A 1 195 ? -5.533 -10.681 11.078 1.00 94.12 195 GLU A O 1
ATOM 1583 N N . PHE A 1 196 ? -3.680 -10.459 12.329 1.00 96.25 196 PHE A N 1
ATOM 1584 C CA . PHE A 1 196 ? -3.543 -9.029 12.056 1.00 96.25 196 PHE A CA 1
ATOM 1585 C C . PHE A 1 196 ? -3.252 -8.763 10.578 1.00 96.25 196 PHE A C 1
ATOM 1587 O O . PHE A 1 196 ? -3.829 -7.846 10.002 1.00 96.25 196 PHE A O 1
ATOM 1594 N N . LYS A 1 197 ? -2.399 -9.574 9.937 1.00 95.94 197 LYS A N 1
ATOM 1595 C CA . LYS A 1 197 ? -2.139 -9.459 8.496 1.00 95.94 197 LYS A CA 1
ATOM 1596 C C . LYS A 1 197 ? -3.425 -9.608 7.681 1.00 95.94 197 LYS A C 1
ATOM 1598 O O . LYS A 1 197 ? -3.675 -8.784 6.806 1.00 95.94 197 LYS A O 1
ATOM 1603 N N . ILE A 1 198 ? -4.254 -10.607 7.990 1.00 95.50 198 ILE A N 1
ATOM 1604 C CA . ILE A 1 198 ? -5.555 -10.808 7.330 1.00 95.50 198 ILE A CA 1
ATOM 1605 C C . ILE A 1 198 ? -6.456 -9.588 7.549 1.00 95.50 198 ILE A C 1
ATOM 1607 O O . ILE A 1 198 ? -6.970 -9.021 6.588 1.00 95.50 198 ILE A O 1
ATOM 1611 N N . LEU A 1 199 ? -6.583 -9.134 8.800 1.00 96.06 199 LEU A N 1
ATOM 1612 C CA . LEU A 1 199 ? -7.373 -7.953 9.144 1.00 96.06 199 LEU A CA 1
ATOM 1613 C C . LEU A 1 199 ? -6.910 -6.702 8.386 1.00 96.06 199 LEU A C 1
ATOM 1615 O O . LEU A 1 199 ? -7.740 -5.927 7.913 1.00 96.06 199 LEU A O 1
ATOM 1619 N N . TYR A 1 200 ? -5.598 -6.496 8.277 1.00 97.00 200 TYR A N 1
ATOM 1620 C CA . TYR A 1 200 ? -5.040 -5.341 7.589 1.00 97.00 200 TYR A CA 1
ATOM 1621 C C . TYR A 1 200 ? -5.311 -5.397 6.087 1.00 97.00 200 TYR A C 1
ATOM 1623 O O . TYR A 1 200 ? -5.699 -4.385 5.516 1.00 97.00 200 TYR A O 1
ATOM 1631 N N . VAL A 1 201 ? -5.161 -6.562 5.451 1.00 95.88 201 VAL A N 1
ATOM 1632 C CA . VAL A 1 201 ? -5.461 -6.736 4.020 1.00 95.88 201 VAL A CA 1
ATOM 1633 C C . VAL A 1 201 ? -6.942 -6.470 3.731 1.00 95.88 201 VAL A C 1
ATOM 1635 O O . VAL A 1 201 ? -7.245 -5.693 2.828 1.00 95.88 201 VAL A O 1
ATOM 1638 N N . GLU A 1 202 ? -7.855 -7.024 4.537 1.00 95.56 202 GLU A N 1
ATOM 1639 C CA . GLU A 1 202 ? -9.298 -6.751 4.429 1.00 95.56 202 GLU A CA 1
ATOM 1640 C C . GLU A 1 202 ? -9.595 -5.246 4.557 1.00 95.56 202 GLU A C 1
ATOM 1642 O O . GLU A 1 202 ? -10.292 -4.650 3.736 1.00 95.56 202 GLU A O 1
ATOM 1647 N N . ALA A 1 203 ? -9.041 -4.600 5.587 1.00 96.50 203 ALA A N 1
ATOM 1648 C CA . ALA A 1 203 ? -9.245 -3.175 5.820 1.00 96.50 203 ALA A CA 1
ATOM 1649 C C . ALA A 1 203 ? -8.624 -2.307 4.717 1.00 96.50 203 ALA A C 1
ATOM 1651 O O . ALA A 1 203 ? -9.185 -1.276 4.349 1.00 96.50 203 ALA A O 1
ATOM 1652 N N . PHE A 1 204 ? -7.477 -2.713 4.179 1.00 96.19 204 PHE A N 1
ATOM 1653 C CA . PHE A 1 204 ? -6.815 -2.021 3.085 1.00 96.19 204 PHE A CA 1
ATOM 1654 C C . PHE A 1 204 ? -7.699 -2.015 1.837 1.00 96.19 204 PHE A C 1
ATOM 1656 O O . PHE A 1 204 ? -7.892 -0.959 1.238 1.00 96.19 204 PHE A O 1
ATOM 1663 N N . GLU A 1 205 ? -8.288 -3.153 1.471 1.00 94.75 205 GLU A N 1
ATOM 1664 C CA . GLU A 1 205 ? -9.243 -3.231 0.363 1.00 94.75 205 GLU A CA 1
ATOM 1665 C C . GLU A 1 205 ? -10.473 -2.345 0.617 1.00 94.75 205 GLU A C 1
ATOM 1667 O O . GLU A 1 205 ? -10.848 -1.530 -0.231 1.00 94.75 205 GLU A O 1
ATOM 1672 N N . GLU A 1 206 ? -11.063 -2.425 1.812 1.00 95.38 206 GLU A N 1
ATOM 1673 C CA . GLU A 1 206 ? -12.212 -1.596 2.188 1.00 95.38 206 GLU A CA 1
ATOM 1674 C C . GLU A 1 206 ? -11.910 -0.089 2.065 1.00 95.38 206 GLU A C 1
ATOM 1676 O O . GLU A 1 206 ? -12.755 0.675 1.598 1.00 95.38 206 GLU A O 1
ATOM 1681 N N . VAL A 1 207 ? -10.710 0.355 2.442 1.00 95.00 207 VAL A N 1
ATOM 1682 C CA . VAL A 1 207 ? -10.355 1.781 2.537 1.00 95.00 207 VAL A CA 1
ATOM 1683 C C . VAL A 1 207 ? -9.732 2.330 1.255 1.00 95.00 207 VAL A C 1
ATOM 1685 O O . VAL A 1 207 ? -10.123 3.400 0.783 1.00 95.00 207 VAL A O 1
ATOM 1688 N N . ILE A 1 208 ? -8.739 1.639 0.699 1.00 91.56 208 ILE A N 1
ATOM 1689 C CA . ILE A 1 208 ? -7.940 2.129 -0.430 1.00 91.56 208 ILE A CA 1
ATOM 1690 C C . ILE A 1 208 ? -8.641 1.858 -1.756 1.00 91.56 208 ILE A C 1
ATOM 1692 O O . ILE A 1 208 ? -8.612 2.717 -2.636 1.00 91.56 208 ILE A O 1
ATOM 1696 N N . ILE A 1 209 ? -9.293 0.701 -1.893 1.00 87.75 209 ILE A N 1
ATOM 1697 C CA . ILE A 1 209 ? -9.982 0.322 -3.131 1.00 87.75 209 ILE A CA 1
ATOM 1698 C C . ILE A 1 209 ? -11.429 0.822 -3.086 1.00 87.75 209 ILE A C 1
ATOM 1700 O O . ILE A 1 209 ? -11.867 1.530 -3.991 1.00 87.75 209 ILE A O 1
ATOM 1704 N N . ASN A 1 210 ? -12.146 0.531 -1.998 1.00 92.44 210 ASN A N 1
ATOM 1705 C CA . ASN A 1 210 ? -13.591 0.763 -1.922 1.00 92.44 210 ASN A CA 1
ATOM 1706 C C . ASN A 1 210 ? -13.996 2.081 -1.237 1.00 92.44 210 ASN A C 1
ATOM 1708 O O . ASN A 1 210 ? -15.172 2.438 -1.261 1.00 92.44 210 ASN A O 1
ATOM 1712 N N . ASN A 1 211 ? -13.056 2.826 -0.637 1.00 93.94 211 ASN A N 1
ATOM 1713 C CA . ASN A 1 211 ? -13.321 4.080 0.092 1.00 93.94 211 ASN A CA 1
ATOM 1714 C C . ASN A 1 211 ? -14.449 3.981 1.141 1.00 93.94 211 ASN A C 1
ATOM 1716 O O . ASN A 1 211 ? -15.188 4.941 1.380 1.00 93.94 211 ASN A O 1
ATOM 1720 N N . ARG A 1 212 ? -14.588 2.812 1.769 1.00 92.94 212 ARG A N 1
ATOM 1721 C CA . ARG A 1 212 ? -15.687 2.475 2.679 1.00 92.94 212 ARG A CA 1
ATOM 1722 C C . ARG A 1 212 ? -15.715 3.350 3.928 1.00 92.94 212 ARG A C 1
ATOM 1724 O O . ARG A 1 212 ? -16.790 3.688 4.409 1.00 92.94 212 ARG A O 1
ATOM 1731 N N . ASP A 1 213 ? -14.555 3.748 4.430 1.00 93.38 213 ASP A N 1
ATOM 1732 C CA . ASP A 1 213 ? -14.413 4.695 5.537 1.00 93.38 213 ASP A CA 1
ATOM 1733 C C . ASP A 1 213 ? -15.139 6.019 5.265 1.00 93.38 213 ASP A C 1
ATOM 1735 O O . ASP A 1 213 ? -15.972 6.419 6.071 1.00 93.38 213 ASP A O 1
ATOM 1739 N N . LYS A 1 214 ? -14.927 6.630 4.091 1.00 93.31 214 LYS A N 1
ATOM 1740 C CA . LYS A 1 214 ? -15.563 7.903 3.711 1.00 93.31 214 LYS A CA 1
ATOM 1741 C C . LYS A 1 214 ? -17.075 7.771 3.567 1.00 93.31 214 LYS A C 1
ATOM 1743 O O . LYS A 1 214 ? -17.816 8.664 3.965 1.00 93.31 214 LYS A O 1
ATOM 1748 N N . VAL A 1 215 ? -17.533 6.663 2.980 1.00 93.75 215 VAL A N 1
ATOM 1749 C CA . VAL A 1 215 ? -18.968 6.381 2.822 1.00 93.75 215 VAL A CA 1
ATOM 1750 C C . VAL A 1 215 ? -19.638 6.277 4.188 1.00 93.75 215 VAL A C 1
ATOM 1752 O O . VAL A 1 215 ? -20.694 6.867 4.408 1.00 93.75 215 VAL A O 1
ATOM 1755 N N . LEU A 1 216 ? -19.013 5.550 5.111 1.00 92.31 216 LEU A N 1
ATOM 1756 C CA . LEU A 1 216 ? -19.557 5.362 6.444 1.00 92.31 216 LEU A CA 1
ATOM 1757 C C . LEU A 1 216 ? -19.469 6.635 7.300 1.00 92.31 216 LEU A C 1
ATOM 1759 O O . LEU A 1 216 ? -20.407 6.907 8.040 1.00 92.31 216 LEU A O 1
ATOM 1763 N N . ASP A 1 217 ? -18.398 7.427 7.186 1.00 92.38 217 ASP A N 1
ATOM 1764 C CA . ASP A 1 217 ? -18.279 8.711 7.892 1.00 92.38 217 ASP A CA 1
ATOM 1765 C C . ASP A 1 217 ? -19.385 9.681 7.436 1.00 92.38 217 ASP A C 1
ATOM 1767 O O . ASP A 1 217 ? -20.108 10.225 8.266 1.00 92.38 217 ASP A O 1
ATOM 1771 N N . LYS A 1 218 ? -19.633 9.792 6.124 1.00 93.50 218 LYS A N 1
ATOM 1772 C CA . LYS A 1 218 ? -20.739 10.603 5.583 1.00 93.50 218 LYS A CA 1
ATOM 1773 C C . LYS A 1 218 ? -22.114 10.130 6.072 1.00 93.50 218 LYS A C 1
ATOM 1775 O O . LYS A 1 218 ? -23.012 10.932 6.335 1.00 93.50 218 LYS A O 1
ATOM 1780 N N . HIS A 1 219 ? -22.305 8.816 6.168 1.00 92.25 219 HIS A N 1
ATOM 1781 C CA . HIS A 1 219 ? -23.546 8.244 6.683 1.00 92.25 219 HIS A CA 1
ATOM 1782 C C . HIS A 1 219 ? -23.742 8.568 8.174 1.00 92.25 219 HIS A C 1
ATOM 1784 O O . HIS A 1 219 ? -24.837 8.953 8.580 1.00 92.25 219 HIS A O 1
ATOM 1790 N N . GLU A 1 220 ? -22.680 8.479 8.979 1.00 90.44 220 GLU A N 1
ATOM 1791 C CA . GLU A 1 220 ? -22.681 8.883 10.392 1.00 90.44 220 GLU A CA 1
ATOM 1792 C C . GLU A 1 220 ? -23.011 10.375 10.555 1.00 90.44 220 GLU A C 1
ATOM 1794 O O . GLU A 1 220 ? -23.883 10.710 11.354 1.00 90.44 220 GLU A O 1
ATOM 1799 N N . GLU A 1 221 ? -22.402 11.259 9.762 1.00 91.50 221 GLU A N 1
ATOM 1800 C CA . GLU A 1 221 ? -22.701 12.702 9.757 1.00 91.50 221 GLU A CA 1
ATOM 1801 C C . GLU A 1 221 ? -24.173 12.988 9.424 1.00 91.50 221 GLU A C 1
ATOM 1803 O O . GLU A 1 221 ? -24.818 13.838 10.046 1.00 91.50 221 GLU A O 1
ATOM 1808 N N . THR A 1 222 ? -24.738 12.237 8.476 1.00 90.12 222 THR A N 1
ATOM 1809 C CA . THR A 1 222 ? -26.149 12.370 8.087 1.00 90.12 222 THR A CA 1
ATOM 1810 C C . THR A 1 222 ? -27.073 11.964 9.237 1.00 90.12 222 THR A C 1
ATOM 1812 O O . THR A 1 222 ? -28.025 12.680 9.545 1.00 90.12 222 THR A O 1
ATOM 1815 N N . ILE A 1 223 ? -26.773 10.850 9.916 1.00 86.94 223 ILE A N 1
ATOM 1816 C CA . ILE A 1 223 ? -27.532 10.399 11.091 1.00 86.94 223 ILE A CA 1
ATOM 1817 C C . ILE A 1 223 ? -27.421 11.408 12.232 1.00 86.94 223 ILE A C 1
ATOM 1819 O O . ILE A 1 223 ? -28.430 11.733 12.857 1.00 86.94 223 ILE A O 1
ATOM 1823 N N . GLN A 1 224 ? -26.219 11.911 12.514 1.00 85.75 224 GLN A N 1
ATOM 1824 C CA . GLN A 1 224 ? -26.003 12.898 13.573 1.00 85.75 224 GLN A CA 1
ATOM 1825 C C . GLN A 1 224 ? -26.810 14.169 13.310 1.00 85.75 224 GLN A C 1
ATOM 1827 O O . GLN A 1 224 ? -27.510 14.645 14.201 1.00 85.75 224 GLN A O 1
ATOM 1832 N N . THR A 1 225 ? -26.797 14.657 12.068 1.00 85.25 225 THR A N 1
ATOM 1833 C CA . THR A 1 225 ? -27.602 15.812 11.652 1.00 85.25 225 THR A CA 1
ATOM 1834 C C . THR A 1 225 ? -29.100 15.540 11.809 1.00 85.25 225 THR A C 1
ATOM 1836 O O . THR A 1 225 ? -29.813 16.344 12.404 1.00 85.25 225 THR A O 1
ATOM 1839 N N . ALA A 1 226 ? -29.587 14.386 11.346 1.00 80.94 226 ALA A N 1
ATOM 1840 C CA . ALA A 1 226 ? -30.997 14.015 11.469 1.00 80.94 226 ALA A CA 1
ATOM 1841 C C . ALA A 1 226 ? -31.448 13.873 12.933 1.00 80.94 226 ALA A C 1
ATOM 1843 O O . ALA A 1 226 ? -32.545 14.294 13.291 1.00 80.94 226 ALA A O 1
ATOM 1844 N N . THR A 1 227 ? -30.588 13.325 13.794 1.00 75.25 227 THR A N 1
ATOM 1845 C CA . THR A 1 227 ? -30.870 13.162 15.228 1.00 75.25 227 THR A CA 1
ATOM 1846 C C . THR A 1 227 ? -30.854 14.509 15.955 1.00 75.25 227 THR A C 1
ATOM 1848 O O . THR A 1 227 ? -31.670 14.730 16.845 1.00 75.25 227 THR A O 1
ATOM 1851 N N . ALA A 1 228 ? -29.975 15.437 15.560 1.00 72.44 228 ALA A N 1
ATOM 1852 C CA . ALA A 1 228 ? -29.924 16.789 16.119 1.00 72.44 228 ALA A CA 1
ATOM 1853 C C . ALA A 1 228 ? -31.146 17.649 15.740 1.00 72.44 228 ALA A C 1
ATOM 1855 O O . ALA A 1 228 ? -31.515 18.550 16.489 1.00 72.44 228 ALA A O 1
ATOM 1856 N N . VAL A 1 229 ? -31.781 17.365 14.598 1.00 64.81 229 VAL A N 1
ATOM 1857 C CA . VAL A 1 229 ? -32.961 18.088 14.082 1.00 64.81 229 VAL A CA 1
ATOM 1858 C C . VAL A 1 229 ? -34.282 17.406 14.479 1.00 64.81 229 VAL A C 1
ATOM 1860 O O . VAL A 1 229 ? -35.360 17.915 14.171 1.00 64.81 229 VAL A O 1
ATOM 1863 N N . ALA A 1 230 ? -34.238 16.276 15.196 1.00 63.94 230 ALA A N 1
ATOM 1864 C CA . ALA A 1 230 ? -35.444 15.595 15.658 1.00 63.94 230 ALA A CA 1
ATOM 1865 C C . ALA A 1 230 ? -36.308 16.556 16.508 1.00 63.94 230 ALA A C 1
ATOM 1867 O O . ALA A 1 230 ? -35.819 17.097 17.506 1.00 63.94 230 ALA A O 1
ATOM 1868 N N . PRO A 1 231 ? -37.578 16.809 16.126 1.00 65.75 231 PRO A N 1
ATOM 1869 C CA . PRO A 1 231 ? -38.422 17.751 16.843 1.00 65.75 231 PRO A CA 1
ATOM 1870 C C . PRO A 1 231 ? -38.640 17.245 18.267 1.00 65.75 231 PRO A C 1
ATOM 1872 O O . PRO A 1 231 ? -39.026 16.091 18.468 1.00 65.75 231 PRO A O 1
ATOM 1875 N N . LYS A 1 232 ? -38.394 18.121 19.248 1.00 70.12 232 LYS A N 1
ATOM 1876 C CA . LYS A 1 232 ? -38.644 17.838 20.665 1.00 70.12 232 LYS A CA 1
ATOM 1877 C C . LYS A 1 232 ? -40.054 17.280 20.816 1.00 70.12 232 LYS A C 1
ATOM 1879 O O . LYS A 1 232 ? -41.024 17.888 20.356 1.00 70.12 232 LYS A O 1
ATOM 1884 N N . THR A 1 233 ? -40.179 16.115 21.440 1.00 76.88 233 THR A N 1
ATOM 1885 C CA . THR A 1 233 ? -41.496 15.530 21.677 1.00 76.88 233 THR A CA 1
ATOM 1886 C C . THR A 1 233 ? -42.279 16.397 22.666 1.00 76.88 233 THR A C 1
ATOM 1888 O O . THR A 1 233 ? -41.709 17.180 23.426 1.00 76.88 233 THR A O 1
ATOM 1891 N N . LYS A 1 234 ? -43.610 16.246 22.712 1.00 73.31 234 LYS A N 1
ATOM 1892 C CA . LYS A 1 234 ? -44.451 16.963 23.695 1.00 73.31 234 LYS A CA 1
ATOM 1893 C C . LYS A 1 234 ? -43.993 16.728 25.143 1.00 73.31 234 LYS A C 1
ATOM 1895 O O . LYS A 1 234 ? -44.189 17.587 25.996 1.00 73.31 234 LYS A O 1
ATOM 1900 N N . ILE A 1 235 ? -43.392 15.568 25.412 1.00 74.19 235 ILE A N 1
ATOM 1901 C CA . ILE A 1 235 ? -42.827 15.212 26.716 1.00 74.19 235 ILE A CA 1
ATOM 1902 C C . ILE A 1 235 ? -41.531 15.993 26.961 1.00 74.19 235 ILE A C 1
ATOM 1904 O O . ILE A 1 235 ? -41.393 16.578 28.030 1.00 74.19 235 ILE A O 1
ATOM 1908 N N . ASP A 1 236 ? -40.642 16.084 25.968 1.00 72.94 236 ASP A N 1
ATOM 1909 C CA . ASP A 1 236 ? -39.410 16.881 26.061 1.00 72.94 236 ASP A CA 1
ATOM 1910 C C . ASP A 1 236 ? -39.716 18.365 26.293 1.00 72.94 236 ASP A C 1
ATOM 1912 O O . ASP A 1 236 ? -39.114 18.990 27.159 1.00 72.94 236 ASP A O 1
ATOM 1916 N N . MET A 1 237 ? -40.718 18.913 25.593 1.00 78.50 237 MET A N 1
ATOM 1917 C CA . MET A 1 237 ? -41.173 20.294 25.800 1.00 78.50 237 MET A CA 1
ATOM 1918 C C . MET A 1 237 ? -41.716 20.520 27.216 1.00 78.50 237 MET A C 1
ATOM 1920 O O . MET A 1 237 ? -41.398 21.529 27.837 1.00 78.50 237 MET A O 1
ATOM 1924 N N . LYS A 1 238 ? -42.503 19.575 27.748 1.00 76.88 238 LYS A N 1
ATOM 1925 C CA . LYS A 1 238 ? -43.052 19.655 29.110 1.00 76.88 238 LYS A CA 1
ATOM 1926 C C . LYS A 1 238 ? -41.962 19.536 30.179 1.00 76.88 238 LYS A C 1
ATOM 1928 O O . LYS A 1 238 ? -42.046 20.191 31.213 1.00 76.88 238 LYS A O 1
ATOM 1933 N N . ILE A 1 239 ? -40.943 18.709 29.945 1.00 68.62 239 ILE A N 1
ATOM 1934 C CA . ILE A 1 239 ? -39.781 18.582 30.834 1.00 68.62 239 ILE A CA 1
ATOM 1935 C C . ILE A 1 239 ? -38.947 19.866 30.802 1.00 68.62 239 ILE A C 1
ATOM 1937 O O . ILE A 1 239 ? -38.590 20.368 31.865 1.00 68.62 239 ILE A O 1
ATOM 1941 N N . ASP A 1 240 ? -38.690 20.427 29.618 1.00 73.81 240 ASP A N 1
ATOM 1942 C CA . ASP A 1 240 ? -37.998 21.710 29.473 1.00 73.81 240 ASP A CA 1
ATOM 1943 C C . ASP A 1 240 ? -38.757 22.828 30.200 1.00 73.81 240 ASP A C 1
ATOM 1945 O O . ASP A 1 240 ? -38.150 23.567 30.970 1.00 73.81 240 ASP A O 1
ATOM 1949 N N . GLU A 1 241 ? -40.084 22.888 30.043 1.00 77.25 241 GLU A N 1
ATOM 1950 C CA . GLU A 1 241 ? -40.957 23.854 30.718 1.00 77.25 241 GLU A CA 1
ATOM 1951 C C . GLU A 1 241 ? -40.891 23.714 32.251 1.00 77.25 241 GLU A C 1
ATOM 1953 O O . GLU A 1 241 ? -40.738 24.708 32.966 1.00 77.25 241 GLU A O 1
ATOM 1958 N N . MET A 1 242 ? -40.923 22.479 32.769 1.00 69.19 242 MET A N 1
ATOM 1959 C CA . MET A 1 242 ? -40.741 22.195 34.198 1.00 69.19 242 MET A CA 1
ATOM 1960 C C . MET A 1 242 ? -39.362 22.638 34.708 1.00 69.19 242 MET A C 1
ATOM 1962 O O . MET A 1 242 ? -39.274 23.213 35.794 1.00 69.19 242 MET A O 1
ATOM 1966 N N . ILE A 1 243 ? -38.301 22.430 33.923 1.00 70.50 243 ILE A N 1
ATOM 1967 C CA . ILE A 1 243 ? -36.940 22.860 34.266 1.00 70.50 243 ILE A CA 1
ATOM 1968 C C . ILE A 1 243 ? -36.836 24.393 34.285 1.00 70.50 243 ILE A C 1
ATOM 1970 O O . ILE A 1 243 ? -36.297 24.937 35.249 1.00 70.50 243 ILE A O 1
ATOM 1974 N N . THR A 1 244 ? -37.382 25.103 33.288 1.00 75.75 244 THR A N 1
ATOM 1975 C CA . THR A 1 244 ? -37.415 26.583 33.275 1.00 75.75 244 THR A CA 1
ATOM 1976 C C . THR A 1 244 ? -38.208 27.168 34.437 1.00 75.75 244 THR A C 1
ATOM 1978 O O . THR A 1 244 ? -37.832 28.210 34.964 1.00 75.75 244 THR A O 1
ATOM 1981 N N . ASN A 1 245 ? -39.251 26.473 34.892 1.00 78.12 245 ASN A N 1
ATOM 1982 C CA . ASN A 1 245 ? -40.052 26.874 36.049 1.00 78.12 245 ASN A CA 1
ATOM 1983 C C . ASN A 1 245 ? -39.431 26.453 37.399 1.00 78.12 245 ASN A C 1
ATOM 1985 O O . ASN A 1 245 ? -40.082 26.555 38.437 1.00 78.12 245 ASN A O 1
ATOM 1989 N N . GLY A 1 246 ? -38.184 25.959 37.412 1.00 66.19 246 GLY A N 1
ATOM 1990 C CA . GLY A 1 246 ? -37.462 25.572 38.631 1.00 66.19 246 GLY A CA 1
ATOM 1991 C C . GLY A 1 246 ? -37.975 24.290 39.301 1.00 66.19 246 GLY A C 1
ATOM 1992 O O . GLY A 1 246 ? -37.551 23.949 40.406 1.00 66.19 246 GLY A O 1
ATOM 1993 N N . LEU A 1 247 ? -38.872 23.554 38.643 1.00 63.50 247 LEU A N 1
ATOM 1994 C CA . LEU A 1 247 ? -39.471 22.323 39.145 1.00 63.50 247 LEU A CA 1
ATOM 1995 C C . LEU A 1 247 ? -38.654 21.120 38.663 1.00 63.50 247 LEU A C 1
ATOM 1997 O O . LEU A 1 247 ? -38.869 20.588 37.575 1.00 63.50 247 LEU A O 1
ATOM 2001 N N . LYS A 1 248 ? -37.724 20.647 39.503 1.00 63.31 248 LYS A N 1
ATOM 2002 C CA . LYS A 1 248 ? -37.065 19.354 39.267 1.00 63.31 248 LYS A CA 1
ATOM 2003 C C . LYS A 1 248 ? -38.098 18.220 39.398 1.00 63.31 248 LYS A C 1
ATOM 2005 O O . LYS A 1 248 ? -38.766 18.142 40.436 1.00 63.31 248 LYS A O 1
ATOM 2010 N N . PRO A 1 249 ? -38.236 17.321 38.404 1.00 64.38 249 PRO A N 1
ATOM 2011 C CA . PRO A 1 249 ? -39.058 16.126 38.565 1.00 64.38 249 PRO A CA 1
ATOM 2012 C C . PRO A 1 249 ? -38.539 15.310 39.760 1.00 64.38 249 PRO A C 1
ATOM 2014 O O . PRO A 1 249 ? -37.342 15.069 39.873 1.00 64.38 249 PRO A O 1
ATOM 2017 N N . LYS A 1 250 ? -39.422 14.937 40.695 1.00 65.44 250 LYS A N 1
ATOM 2018 C CA . LYS A 1 250 ? -39.054 14.194 41.915 1.00 65.44 250 LYS A CA 1
ATOM 2019 C C . LYS A 1 250 ? -39.032 12.680 41.661 1.00 65.44 250 LYS A C 1
ATOM 2021 O O . LYS A 1 250 ? -39.772 12.175 40.820 1.00 65.44 250 LYS A O 1
ATOM 2026 N N . GLY A 1 251 ? -38.224 11.953 42.436 1.00 71.50 251 GLY A N 1
ATOM 2027 C CA . GLY A 1 251 ? -38.113 10.489 42.385 1.00 71.50 251 GLY A CA 1
ATOM 2028 C C . GLY A 1 251 ? -37.113 9.979 41.341 1.00 71.50 251 GLY A C 1
ATOM 2029 O O . GLY A 1 251 ? -36.325 10.749 40.797 1.00 71.50 251 GLY A O 1
ATOM 2030 N N . LYS A 1 252 ? -37.173 8.676 41.033 1.00 69.75 252 LYS A N 1
ATOM 2031 C CA . LYS A 1 252 ? -36.197 7.969 40.174 1.00 69.75 252 LYS A CA 1
ATOM 2032 C C . LYS A 1 252 ? -35.976 8.616 38.798 1.00 69.75 252 LYS A C 1
ATOM 2034 O O . LYS A 1 252 ? -34.894 8.519 38.233 1.00 69.75 252 LYS A O 1
ATOM 2039 N N . ILE A 1 253 ? -36.994 9.287 38.256 1.00 69.19 253 ILE A N 1
ATOM 2040 C CA . ILE A 1 253 ? -36.922 9.995 36.967 1.00 69.19 253 ILE A CA 1
ATOM 2041 C C . ILE A 1 253 ? -36.069 11.266 37.063 1.00 69.19 253 ILE A C 1
ATOM 2043 O O . ILE A 1 253 ? -35.306 11.552 36.145 1.00 69.19 253 ILE A O 1
ATOM 2047 N N . GLY A 1 254 ? -36.154 12.003 38.174 1.00 71.25 254 GLY A N 1
ATOM 2048 C CA . GLY A 1 254 ? -35.311 13.173 38.425 1.00 71.25 254 GLY A CA 1
ATOM 2049 C C . GLY A 1 254 ? -33.843 12.809 38.567 1.00 71.25 254 GLY A C 1
ATOM 2050 O O . GLY A 1 254 ? -32.994 13.420 37.926 1.00 71.25 254 GLY A O 1
ATOM 2051 N N . GLU A 1 255 ? -33.566 11.756 39.336 1.00 74.75 255 GLU A N 1
ATOM 2052 C CA . GLU A 1 255 ? -32.216 11.207 39.506 1.00 74.75 255 GLU A CA 1
ATOM 2053 C C . GLU A 1 255 ? -31.634 10.737 38.166 1.00 74.75 255 GLU A C 1
ATOM 2055 O O . GLU A 1 255 ? -30.480 11.024 37.848 1.00 74.75 255 GLU A O 1
ATOM 2060 N N . HIS A 1 256 ? -32.445 10.074 37.332 1.00 72.56 256 HIS A N 1
ATOM 2061 C CA . HIS A 1 256 ? -32.004 9.616 36.018 1.00 72.56 256 HIS A CA 1
ATOM 2062 C C . HIS A 1 256 ? -31.712 10.781 35.057 1.00 72.56 256 HIS A C 1
ATOM 2064 O O . HIS A 1 256 ? -30.689 10.771 34.374 1.00 72.56 256 HIS A O 1
ATOM 2070 N N . LEU A 1 257 ? -32.554 11.820 35.042 1.00 68.62 257 LEU A N 1
ATOM 2071 C CA . LEU A 1 257 ? -32.333 13.030 34.239 1.00 68.62 257 LEU A CA 1
ATOM 2072 C C . LEU A 1 257 ? -31.111 13.831 34.711 1.00 68.62 257 LEU A C 1
ATOM 2074 O O . LEU A 1 257 ? -30.372 14.372 33.888 1.00 68.62 257 LEU A O 1
ATOM 2078 N N . GLU A 1 258 ? -30.865 13.890 36.020 1.00 74.88 258 GLU A N 1
ATOM 2079 C CA . GLU A 1 258 ? -29.671 14.520 36.589 1.00 74.88 258 GLU A CA 1
ATOM 2080 C C . GLU A 1 258 ? -28.406 13.740 36.214 1.00 74.88 258 GLU A C 1
ATOM 2082 O O . GLU A 1 258 ? -27.418 14.345 35.798 1.00 74.88 258 GLU A O 1
ATOM 2087 N N . SER A 1 259 ? -28.471 12.406 36.228 1.00 75.06 259 SER A N 1
ATOM 2088 C CA . SER A 1 259 ? -27.387 11.532 35.773 1.00 75.06 259 SER A CA 1
ATOM 2089 C C . SER A 1 259 ? -27.095 11.701 34.272 1.00 75.06 259 SER A C 1
ATOM 2091 O O . SER A 1 259 ? -25.941 11.870 33.882 1.00 75.06 259 SER A O 1
ATOM 2093 N N . ILE A 1 260 ? -28.126 11.787 33.421 1.00 72.38 260 ILE A N 1
ATOM 2094 C CA . ILE A 1 260 ? -27.972 12.081 31.983 1.00 72.38 260 ILE A CA 1
ATOM 2095 C C . ILE A 1 260 ? -27.354 13.470 31.762 1.00 72.38 260 ILE A C 1
ATOM 2097 O O . ILE A 1 260 ? -26.476 13.629 30.914 1.00 72.38 260 ILE A O 1
ATOM 2101 N N . ASN A 1 261 ? -27.768 14.484 32.526 1.00 70.50 261 ASN A N 1
ATOM 2102 C CA . ASN A 1 261 ? -27.192 15.828 32.433 1.00 70.50 261 ASN A CA 1
ATOM 2103 C C . ASN A 1 261 ? -25.733 15.879 32.902 1.00 70.50 261 ASN A C 1
ATOM 2105 O O . ASN A 1 261 ? -24.928 16.590 32.302 1.00 70.50 261 ASN A O 1
ATOM 2109 N N . GLN A 1 262 ? -25.374 15.124 33.941 1.00 76.06 262 GLN A N 1
ATOM 2110 C CA . GLN A 1 262 ? -23.985 14.983 34.378 1.00 76.06 262 GLN A CA 1
ATOM 2111 C C . GLN A 1 262 ? -23.133 14.304 33.302 1.00 76.06 262 GLN A C 1
ATOM 2113 O O . GLN A 1 262 ? -22.057 14.808 32.999 1.00 76.06 262 GLN A O 1
ATOM 2118 N N . LEU A 1 263 ? -23.641 13.246 32.663 1.00 68.81 263 LEU A N 1
ATOM 2119 C CA . LEU A 1 263 ? -22.973 12.562 31.549 1.00 68.81 263 LEU A CA 1
ATOM 2120 C C . LEU A 1 263 ? -22.802 13.464 30.315 1.00 68.81 263 LEU A C 1
ATOM 2122 O O . LEU A 1 263 ? -21.765 13.436 29.658 1.00 68.81 263 LEU A O 1
ATOM 2126 N N . ARG A 1 264 ? -23.795 14.310 30.009 1.00 68.31 264 ARG A N 1
ATOM 2127 C CA . ARG A 1 264 ? -23.683 15.310 28.933 1.00 68.31 264 ARG A CA 1
ATOM 2128 C C . ARG A 1 264 ? -22.645 16.384 29.254 1.00 68.31 264 ARG A C 1
ATOM 2130 O O . ARG A 1 264 ? -21.903 16.779 28.364 1.00 68.31 264 ARG A O 1
ATOM 2137 N N . LYS A 1 265 ? -22.571 16.848 30.506 1.00 65.44 265 LYS A N 1
ATOM 2138 C CA . LYS A 1 265 ? -21.575 17.843 30.936 1.00 65.44 265 LYS A CA 1
ATOM 2139 C C . LYS A 1 265 ? -20.162 17.265 31.001 1.00 65.44 265 LYS A C 1
ATOM 2141 O O . LYS A 1 265 ? -19.225 17.948 30.606 1.00 65.44 265 LYS A O 1
ATOM 2146 N N . SER A 1 266 ? -19.997 16.019 31.445 1.00 60.16 266 SER A N 1
ATOM 2147 C CA . SER A 1 266 ? -18.685 15.364 31.474 1.00 60.16 266 SER A CA 1
ATOM 2148 C C . SER A 1 266 ? -18.163 15.038 30.071 1.00 60.16 266 SER A C 1
ATOM 2150 O O . SER A 1 266 ? -16.966 15.164 29.835 1.00 60.16 266 SER A O 1
ATOM 2152 N N . GLY A 1 267 ? -19.046 14.738 29.110 1.00 50.16 267 GLY A N 1
ATOM 2153 C CA . GLY A 1 267 ? -18.683 14.561 27.698 1.00 50.16 267 GLY A CA 1
ATOM 2154 C C . GLY A 1 267 ? -18.212 15.834 26.974 1.00 50.16 267 GLY A C 1
ATOM 2155 O O . GLY A 1 267 ? -17.602 15.728 25.918 1.00 50.16 267 GLY A O 1
ATOM 2156 N N . ILE A 1 268 ? -18.449 17.028 27.534 1.00 48.38 268 ILE A N 1
ATOM 2157 C CA . ILE A 1 268 ? -18.004 18.325 26.976 1.00 48.38 268 ILE A CA 1
ATOM 2158 C C . ILE A 1 268 ? -16.607 18.727 27.507 1.00 48.38 268 ILE A C 1
ATOM 2160 O O . ILE A 1 268 ? -15.996 19.671 27.015 1.00 48.38 268 ILE A O 1
ATOM 2164 N N . HIS A 1 269 ? -16.052 18.002 28.486 1.00 39.47 269 HIS A N 1
ATOM 2165 C CA . HIS A 1 269 ? -14.703 18.235 29.033 1.00 39.47 269 HIS A CA 1
ATOM 2166 C C . HIS A 1 269 ? -13.707 17.114 28.701 1.00 39.47 269 HIS A C 1
ATOM 2168 O O . HIS A 1 269 ? -12.667 16.988 29.339 1.00 39.47 269 HIS A O 1
ATOM 2174 N N . SER A 1 270 ? -14.015 16.288 27.701 1.00 36.84 270 SER A N 1
ATOM 2175 C CA . SER A 1 270 ? -13.107 15.270 27.159 1.00 36.84 270 SER A CA 1
ATOM 2176 C C . SER A 1 270 ? -12.939 15.463 25.650 1.00 36.84 270 SER A C 1
ATOM 2178 O O . SER A 1 270 ? -13.272 14.586 24.858 1.00 36.84 270 SER A O 1
ATOM 2180 N N . THR A 1 271 ? -12.457 16.645 25.271 1.00 36.38 271 THR A N 1
ATOM 2181 C CA . THR A 1 271 ? -11.832 16.935 23.971 1.00 36.38 271 THR A CA 1
ATOM 2182 C C . THR A 1 271 ? -10.461 17.518 24.225 1.00 36.38 271 THR A C 1
ATOM 2184 O O . THR A 1 271 ? -10.412 18.458 25.053 1.00 36.38 271 THR A O 1
#